Protein AF-A0AAW0A2Z5-F1 (afdb_monomer)

Nearest PDB structures (foldseek):
  7uw5-assembly1_A  TM=2.927E-01  e=6.463E+00  Escherichia coli K-12

Solvent-accessible surface area (backbone atoms only — not comparable to full-atom values): 11430 Å² total; per-residue (Å²): 137,84,83,76,81,80,76,75,48,73,65,56,51,52,51,52,47,51,52,50,50,51,51,42,55,71,31,75,66,37,46,54,55,50,50,55,50,51,51,51,51,47,51,53,51,54,54,48,56,67,54,70,70,49,65,77,70,69,72,75,74,83,51,69,69,38,56,55,41,44,69,49,77,78,62,79,8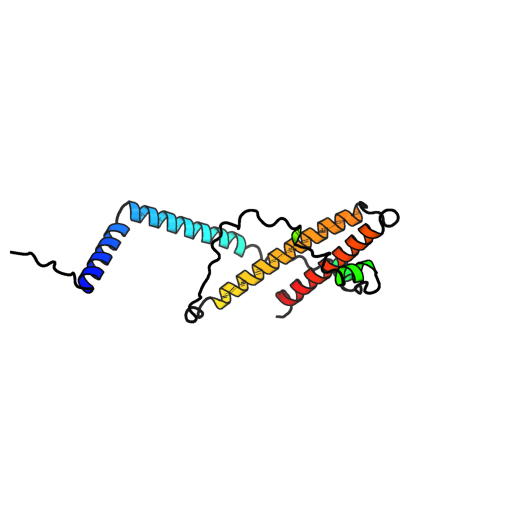1,38,65,68,50,49,47,59,75,68,34,72,70,81,64,51,61,82,77,51,82,70,66,95,57,79,73,94,63,78,78,79,81,71,80,70,62,87,83,72,66,87,81,48,71,72,61,54,51,56,54,50,54,48,53,52,50,52,50,48,50,54,50,49,54,50,47,54,54,52,51,47,47,57,72,73,46,78,46,40,66,89,82,32,47,65,64,32,51,50,52,53,50,48,51,33,51,50,28,38,50,46,50,51,54,47,44,69,72,75,63,78,122

Secondary structure (DSSP, 8-state):
------PPPHHHHHHHHHHHHHHHHHSHHHHHHHHHHHHHHHHHHHHHHHHHTSGGG-PPPPPHHHHHHHHSPP-TT-HHHHHHHH-TTTT-GGGS---SS--S---------TTSTTS-HHHHHHHHHHHHHHHHHHHHHHHHHHHHHHHTTSS-TTT-HHHHHHHHHHHHHHHHHHHHHHHHHHT--

Mean predicted aligned error: 16.04 Å

Sequence (189 aa):
MGRRAKYLSLDEKSSAKRESDLKYINSPHGKTVRTTYRESSQRRKQSRSKYENKTLLQLPPPIKTMLELYAKPLPTGSHLYKEALGSAVALDESDLARWKREPPFEQDDDRMDPHSLGHSLTRGRDDVLLLLREEVWEMLKSWERVQKILHEGFYHPNHQPREYSMLEHYLQWLARTICHLYYHSFLDE

Radius of gyration: 28.96 Å; Cα contacts (8 Å, |Δi|>4): 60; chains: 1; bounding box: 60×70×80 Å

Structure (mmCIF, N/CA/C/O backbone):
data_AF-A0AAW0A2Z5-F1
#
_entry.id   AF-A0AAW0A2Z5-F1
#
loop_
_atom_site.group_PDB
_atom_site.id
_atom_site.type_symbol
_atom_site.label_atom_id
_atom_site.label_alt_id
_atom_site.label_comp_id
_atom_site.label_asym_id
_atom_site.label_entity_id
_atom_site.label_seq_id
_atom_site.pdbx_PDB_ins_code
_atom_site.Cartn_x
_atom_site.Cartn_y
_atom_site.Cartn_z
_atom_site.occupancy
_atom_site.B_iso_or_equiv
_atom_site.auth_seq_id
_atom_site.auth_comp_id
_atom_site.auth_asym_id
_atom_site.auth_atom_id
_atom_site.pdbx_PDB_model_num
ATOM 1 N N . MET A 1 1 ? 20.486 -45.028 -59.253 1.00 41.28 1 MET A N 1
ATOM 2 C CA . MET A 1 1 ? 20.750 -45.630 -57.927 1.00 41.28 1 MET A CA 1
ATOM 3 C C . MET A 1 1 ? 20.442 -44.601 -56.845 1.00 41.28 1 MET A C 1
ATOM 5 O O . MET A 1 1 ? 21.215 -43.668 -56.670 1.00 41.28 1 MET A O 1
ATOM 9 N N . GLY A 1 2 ? 19.285 -44.698 -56.186 1.00 56.72 2 GLY A N 1
ATOM 10 C CA . GLY A 1 2 ? 18.897 -43.756 -55.130 1.00 56.72 2 GLY A CA 1
ATOM 11 C C . GLY A 1 2 ? 19.531 -44.135 -53.791 1.00 56.72 2 GLY A C 1
ATOM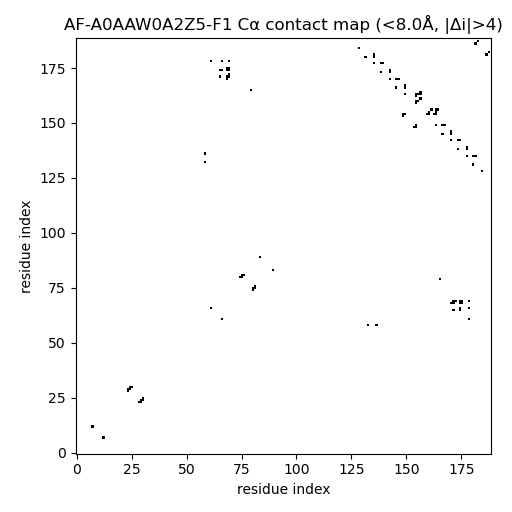 12 O O . GLY A 1 2 ? 19.343 -45.256 -53.321 1.00 56.72 2 GLY A O 1
ATOM 13 N N . ARG A 1 3 ? 20.282 -43.218 -53.172 1.00 59.25 3 ARG A N 1
ATOM 14 C CA . ARG A 1 3 ? 20.773 -43.383 -51.796 1.00 59.25 3 ARG A CA 1
ATOM 15 C C . ARG A 1 3 ? 19.578 -43.258 -50.845 1.00 59.25 3 AR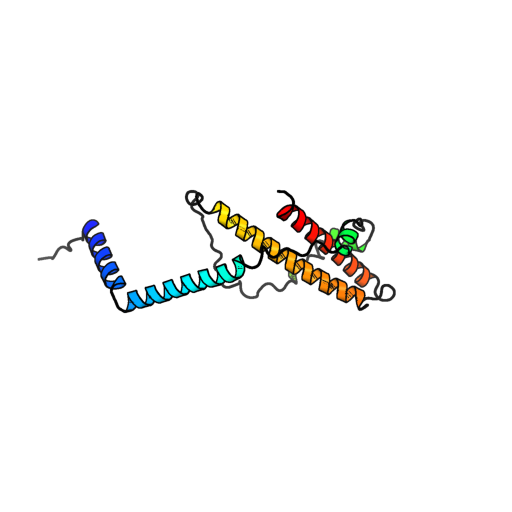G A C 1
ATOM 17 O O . ARG A 1 3 ? 18.995 -42.185 -50.741 1.00 59.25 3 ARG A O 1
ATOM 24 N N . ARG A 1 4 ? 19.195 -44.345 -50.167 1.00 56.34 4 ARG A N 1
ATOM 25 C CA . ARG A 1 4 ? 18.206 -44.294 -49.077 1.00 56.34 4 ARG A CA 1
ATOM 26 C C . ARG A 1 4 ? 18.841 -43.594 -47.874 1.00 56.34 4 ARG A C 1
ATOM 28 O O . ARG A 1 4 ? 19.936 -43.974 -47.460 1.00 56.34 4 ARG A O 1
ATOM 35 N N . ALA A 1 5 ? 18.175 -42.577 -47.332 1.00 62.47 5 ALA A N 1
ATOM 36 C CA . ALA A 1 5 ? 18.603 -41.929 -46.099 1.00 62.47 5 ALA A CA 1
ATOM 37 C C . ALA A 1 5 ? 18.566 -42.961 -44.960 1.00 62.47 5 ALA A C 1
ATOM 39 O O . ALA A 1 5 ? 17.516 -43.539 -44.679 1.00 62.47 5 ALA A O 1
ATOM 40 N N . LYS A 1 6 ? 19.715 -43.232 -44.329 1.00 72.12 6 LYS A N 1
ATOM 41 C CA . LYS A 1 6 ? 19.751 -44.006 -43.085 1.00 72.12 6 LYS A CA 1
ATOM 42 C C . LYS A 1 6 ? 19.125 -43.139 -41.996 1.00 72.12 6 LYS A C 1
ATOM 44 O O . LYS A 1 6 ? 19.702 -42.125 -41.612 1.00 72.12 6 LYS A O 1
ATOM 49 N N . TYR A 1 7 ? 17.934 -43.509 -41.538 1.00 78.19 7 TYR A N 1
ATOM 50 C CA . TYR A 1 7 ? 17.352 -42.919 -40.340 1.00 78.19 7 TYR A CA 1
ATOM 51 C C . TYR A 1 7 ? 18.218 -43.334 -39.148 1.00 78.19 7 TYR A C 1
ATOM 53 O O . TYR A 1 7 ? 18.372 -44.527 -38.902 1.00 78.19 7 TYR A O 1
ATOM 61 N N . LEU A 1 8 ? 18.799 -42.353 -38.450 1.00 80.44 8 LEU A N 1
ATOM 62 C CA . LEU A 1 8 ? 19.504 -42.598 -37.191 1.00 80.44 8 LEU A CA 1
ATOM 63 C C . LEU A 1 8 ? 18.531 -43.235 -36.194 1.00 80.44 8 LEU A C 1
ATOM 65 O O . LEU A 1 8 ? 17.403 -42.742 -36.035 1.00 80.44 8 LEU A O 1
ATOM 69 N N . SER A 1 9 ? 18.967 -44.302 -35.529 1.00 86.56 9 SER A N 1
ATOM 70 C CA . SER A 1 9 ? 18.198 -44.924 -34.450 1.00 86.56 9 SER A CA 1
ATOM 71 C C . SER A 1 9 ? 18.014 -43.937 -33.288 1.00 86.56 9 SER A C 1
ATOM 73 O O . SER A 1 9 ? 18.728 -42.936 -33.172 1.00 86.56 9 SER A O 1
ATOM 75 N N . LEU A 1 10 ? 17.023 -44.173 -32.423 1.00 87.06 10 LEU A N 1
ATOM 76 C CA . LEU A 1 10 ? 16.818 -43.327 -31.239 1.00 87.06 10 LEU A CA 1
ATOM 77 C C . LEU A 1 10 ? 18.067 -43.298 -30.346 1.00 87.06 10 LEU A C 1
ATOM 79 O O . LEU A 1 10 ? 18.430 -42.236 -29.837 1.00 87.06 10 LEU A O 1
ATOM 83 N N . ASP A 1 11 ? 18.764 -44.429 -30.245 1.00 89.94 11 ASP A N 1
ATOM 84 C CA . ASP A 1 11 ? 19.998 -44.549 -29.474 1.00 89.94 11 ASP A CA 1
ATOM 85 C C . ASP A 1 11 ? 21.113 -43.691 -30.073 1.00 89.94 11 ASP A C 1
ATOM 87 O O . ASP A 1 11 ? 21.742 -42.920 -29.348 1.00 89.94 11 ASP A O 1
ATOM 91 N N . GLU A 1 12 ? 21.288 -43.729 -31.396 1.00 89.50 12 GLU A N 1
ATOM 92 C CA . GLU A 1 12 ? 22.265 -42.903 -32.115 1.00 89.50 12 GLU A CA 1
ATOM 93 C C . GLU A 1 12 ? 21.964 -41.403 -31.993 1.00 89.50 12 GLU A C 1
ATOM 95 O O . GLU A 1 12 ? 22.874 -40.586 -31.858 1.00 89.50 12 GLU A O 1
ATOM 100 N N . LYS A 1 13 ? 20.684 -41.008 -31.988 1.00 92.06 13 LYS A N 1
ATOM 101 C CA . LYS A 1 13 ? 20.298 -39.609 -31.734 1.00 92.06 13 LYS A CA 1
ATOM 102 C C . LYS A 1 13 ? 20.634 -39.191 -30.305 1.00 92.06 13 LYS A C 1
ATOM 104 O O . LYS A 1 13 ? 21.093 -38.070 -30.083 1.00 92.06 13 LYS A O 1
ATOM 109 N N . SER A 1 14 ? 20.411 -40.078 -29.336 1.00 90.88 14 SER A N 1
ATOM 110 C CA . SER A 1 14 ? 20.701 -39.810 -27.927 1.00 90.88 14 SER A CA 1
ATOM 111 C C . SER A 1 14 ? 22.207 -39.705 -27.655 1.00 90.88 14 SER A C 1
ATOM 113 O O . SER A 1 14 ? 22.629 -38.802 -26.929 1.00 90.88 14 SER A O 1
ATOM 115 N N . SER A 1 15 ? 23.028 -40.563 -28.271 1.00 92.38 15 SER A N 1
ATOM 116 C CA . SER A 1 15 ? 24.486 -40.526 -28.138 1.00 92.38 15 SER A CA 1
ATOM 117 C C . SER A 1 15 ? 25.068 -39.290 -28.817 1.00 92.38 15 SER A C 1
ATOM 119 O O . SER A 1 15 ? 25.841 -38.570 -28.187 1.00 92.38 15 SER A O 1
ATOM 121 N N . ALA A 1 16 ? 24.609 -38.958 -30.028 1.00 90.88 16 ALA A N 1
ATOM 122 C CA . ALA A 1 16 ? 25.022 -37.749 -30.735 1.00 90.88 16 ALA A CA 1
ATOM 123 C C . ALA A 1 16 ? 24.695 -36.476 -29.938 1.00 90.88 16 ALA A C 1
ATOM 125 O O . ALA A 1 16 ? 25.528 -35.573 -29.851 1.00 90.88 16 ALA A O 1
ATOM 126 N N . LYS A 1 17 ? 23.518 -36.423 -29.298 1.00 94.44 17 LYS A N 1
ATOM 127 C CA . LYS A 1 17 ? 23.139 -35.309 -28.419 1.00 94.44 17 LYS A CA 1
ATOM 128 C C . LYS A 1 17 ? 24.047 -35.211 -27.190 1.00 94.44 17 LYS A C 1
ATOM 130 O O . LYS A 1 17 ? 24.526 -34.130 -26.864 1.00 94.44 17 LYS A O 1
ATOM 135 N N . ARG A 1 18 ? 24.344 -36.333 -26.525 1.00 94.88 18 ARG A N 1
ATOM 136 C CA . ARG A 1 18 ? 25.281 -36.344 -25.385 1.00 94.88 18 ARG A CA 1
ATOM 137 C C . ARG A 1 18 ? 26.670 -35.866 -25.798 1.00 94.88 18 ARG A C 1
ATOM 139 O O . ARG A 1 18 ? 27.279 -35.078 -25.083 1.00 94.88 18 ARG A O 1
ATOM 146 N N . GLU A 1 19 ? 27.164 -36.301 -26.952 1.00 96.06 19 GLU A N 1
ATOM 147 C CA . GLU A 1 19 ? 28.451 -35.846 -27.477 1.00 96.06 19 GLU A CA 1
ATOM 148 C C . GLU A 1 19 ? 28.451 -34.350 -27.804 1.00 96.06 19 GLU A C 1
ATOM 150 O O . GLU A 1 19 ? 29.427 -33.664 -27.492 1.00 96.06 19 GLU A O 1
ATOM 155 N N . SER A 1 20 ? 27.377 -33.819 -28.400 1.00 93.69 20 SER A N 1
ATOM 156 C CA . SER A 1 20 ? 27.260 -32.380 -28.652 1.00 93.69 20 SER A CA 1
ATOM 157 C C . SER A 1 20 ? 27.201 -31.578 -27.356 1.00 93.69 20 SER A C 1
ATOM 159 O O . SER A 1 20 ? 27.883 -30.560 -27.248 1.00 93.69 20 SER A O 1
ATOM 161 N N . ASP A 1 21 ? 26.467 -32.063 -26.353 1.00 94.06 21 ASP A N 1
ATOM 162 C CA . ASP A 1 21 ? 26.359 -31.414 -25.046 1.00 94.06 21 ASP A CA 1
ATOM 163 C C . ASP A 1 21 ? 27.717 -31.403 -24.333 1.00 94.06 21 ASP A C 1
ATOM 165 O O . ASP A 1 21 ? 28.149 -30.368 -23.828 1.00 94.06 21 ASP A O 1
ATOM 169 N N . LEU A 1 22 ? 28.456 -32.518 -24.361 1.00 95.69 22 LEU A N 1
ATOM 170 C CA . LEU A 1 22 ? 29.812 -32.596 -23.809 1.00 95.69 22 LEU A CA 1
ATOM 171 C C . LEU A 1 22 ? 30.781 -31.657 -24.539 1.00 95.69 22 LEU A C 1
ATOM 173 O O . LEU A 1 22 ? 31.575 -30.971 -23.889 1.00 95.69 22 LEU A O 1
ATOM 177 N N . LYS A 1 23 ? 30.708 -31.579 -25.874 1.00 95.88 23 LYS A N 1
ATOM 178 C CA . LYS A 1 23 ? 31.501 -30.624 -26.667 1.00 95.88 23 LYS A CA 1
ATOM 179 C C . LYS A 1 23 ? 31.171 -29.184 -26.285 1.00 95.88 23 LYS A C 1
ATOM 181 O O . LYS A 1 23 ? 32.089 -28.392 -26.075 1.00 95.88 23 LYS A O 1
ATOM 186 N N . TYR A 1 24 ? 29.891 -28.854 -26.133 1.00 94.62 24 TYR A N 1
ATOM 187 C CA . TYR A 1 24 ? 29.449 -27.529 -25.712 1.00 94.62 24 TYR A CA 1
ATOM 188 C C . TYR A 1 24 ? 29.937 -27.187 -24.300 1.00 94.62 24 TYR A C 1
ATOM 190 O O . TYR A 1 24 ? 30.562 -26.144 -24.115 1.00 94.62 24 TYR A O 1
ATOM 198 N N . ILE A 1 25 ? 29.750 -28.079 -23.323 1.00 93.50 25 ILE A N 1
ATOM 199 C CA . ILE A 1 25 ? 30.191 -27.895 -21.928 1.00 93.50 25 ILE A CA 1
ATOM 200 C C . ILE A 1 25 ? 31.704 -27.652 -21.846 1.00 93.50 25 ILE A C 1
ATOM 202 O O . ILE A 1 25 ? 32.159 -26.830 -21.047 1.00 93.50 25 ILE A O 1
ATOM 206 N N . ASN A 1 26 ? 32.483 -28.347 -22.677 1.00 94.56 26 ASN A N 1
ATOM 207 C CA . ASN A 1 26 ? 33.938 -28.220 -22.704 1.00 94.56 26 ASN A CA 1
ATOM 208 C C . ASN A 1 26 ? 34.439 -27.030 -23.536 1.00 94.56 26 ASN A C 1
ATOM 210 O O . ASN A 1 26 ? 35.598 -26.629 -23.378 1.00 94.56 26 ASN A O 1
ATOM 214 N N . SER A 1 27 ? 33.589 -26.448 -24.386 1.00 96.31 27 SER A N 1
ATOM 215 C CA . SER A 1 27 ? 33.931 -25.282 -25.198 1.00 96.31 27 SER A CA 1
ATOM 216 C C . SER A 1 27 ? 34.221 -24.044 -24.330 1.00 96.31 27 SER A C 1
ATOM 218 O O . SER A 1 27 ? 33.694 -23.923 -23.218 1.00 96.31 27 SER A O 1
ATOM 220 N N . PRO A 1 28 ? 35.025 -23.080 -24.820 1.00 97.19 28 PRO A N 1
ATOM 221 C CA . PRO A 1 28 ? 35.258 -21.819 -24.115 1.00 97.19 28 PRO A CA 1
ATOM 222 C C . PRO A 1 28 ? 33.956 -21.082 -23.772 1.00 97.19 28 PRO A C 1
ATOM 224 O O . PRO A 1 28 ? 33.816 -20.574 -22.664 1.00 97.19 28 PRO A O 1
ATOM 227 N N . HIS A 1 29 ? 32.979 -21.098 -24.685 1.00 94.00 29 HIS A N 1
ATOM 228 C CA . HIS A 1 29 ? 31.677 -20.463 -24.484 1.00 94.00 29 HIS A CA 1
ATOM 229 C C . HIS A 1 29 ? 30.827 -21.179 -23.420 1.00 94.00 29 HIS A C 1
ATOM 231 O O . HIS A 1 29 ? 30.258 -20.543 -22.538 1.00 94.00 29 HIS A O 1
ATOM 237 N N . GLY A 1 30 ? 30.788 -22.514 -23.421 1.00 93.38 30 GLY A N 1
ATOM 238 C CA . GLY A 1 30 ? 30.081 -23.266 -22.377 1.00 93.38 30 GLY A CA 1
ATOM 239 C C . GLY A 1 30 ? 30.666 -23.023 -20.982 1.00 93.38 30 GLY A C 1
ATOM 240 O O . GLY A 1 30 ? 29.928 -22.919 -19.998 1.00 93.38 30 GLY A O 1
ATOM 241 N N . LYS A 1 31 ? 31.991 -22.847 -20.891 1.00 94.81 31 LYS A N 1
ATOM 242 C CA . LYS A 1 31 ? 32.668 -22.479 -19.641 1.00 94.81 31 LYS A CA 1
ATOM 243 C C . LYS A 1 31 ? 32.253 -21.089 -19.149 1.00 94.81 31 LYS A C 1
ATOM 245 O O . LYS A 1 31 ? 31.936 -20.975 -17.967 1.00 94.81 31 LYS A O 1
ATOM 250 N N . THR A 1 32 ? 32.191 -20.073 -20.016 1.00 94.75 32 THR A N 1
ATOM 251 C CA . THR A 1 32 ? 31.770 -18.711 -19.623 1.00 94.75 32 THR A CA 1
ATOM 252 C C . THR A 1 32 ? 30.299 -18.648 -19.203 1.00 94.75 32 THR A C 1
ATOM 254 O O . THR A 1 32 ? 29.953 -17.995 -18.218 1.00 94.75 32 THR A O 1
ATOM 257 N N . VAL A 1 33 ? 29.410 -19.383 -19.873 1.00 92.56 33 VAL A N 1
ATOM 258 C CA . VAL A 1 33 ? 28.000 -19.493 -19.453 1.00 92.56 33 VAL A CA 1
ATOM 259 C C . VAL A 1 33 ? 27.891 -20.165 -18.077 1.00 92.56 33 VAL A C 1
ATOM 261 O O . VAL A 1 33 ? 27.124 -19.742 -17.214 1.00 92.56 33 VAL A O 1
ATOM 264 N N . ARG A 1 34 ? 28.711 -21.187 -17.806 1.00 91.75 34 ARG A N 1
ATOM 265 C CA . ARG A 1 34 ? 28.712 -21.861 -16.501 1.00 91.75 34 ARG A CA 1
ATOM 266 C C . ARG A 1 34 ? 29.241 -20.970 -15.377 1.00 91.75 34 ARG A C 1
ATOM 268 O O . ARG A 1 34 ? 28.708 -21.033 -14.268 1.00 91.75 34 ARG A O 1
ATOM 275 N N . THR A 1 35 ? 30.281 -20.175 -15.629 1.00 93.69 35 THR A N 1
ATOM 276 C CA . THR A 1 35 ? 30.815 -19.232 -14.633 1.00 93.69 35 THR A CA 1
ATOM 277 C C . THR A 1 35 ? 29.809 -18.131 -14.335 1.00 93.69 35 THR A C 1
ATOM 279 O O . THR A 1 35 ? 29.487 -17.933 -13.170 1.00 93.69 35 THR A O 1
ATOM 282 N N . THR A 1 36 ? 29.211 -17.515 -15.356 1.00 91.12 36 THR A N 1
ATOM 283 C CA . THR A 1 36 ? 28.179 -16.476 -15.176 1.00 91.12 36 THR A CA 1
ATOM 284 C C . THR A 1 36 ? 26.950 -16.994 -14.425 1.00 91.12 36 THR A C 1
ATOM 286 O O . THR A 1 36 ? 26.433 -16.310 -13.538 1.00 91.12 36 THR A O 1
ATOM 289 N N . TYR A 1 37 ? 26.512 -18.231 -14.689 1.00 91.00 37 TYR A N 1
ATOM 290 C CA . TYR A 1 37 ? 25.424 -18.858 -13.932 1.00 91.00 37 TYR A CA 1
ATOM 291 C C . TYR A 1 37 ? 25.809 -19.116 -12.468 1.00 91.00 37 TYR A C 1
ATOM 293 O O . TYR A 1 37 ? 25.025 -18.839 -11.557 1.00 91.00 37 TYR A O 1
ATOM 301 N N . ARG A 1 38 ? 27.028 -19.613 -12.213 1.00 91.69 38 ARG A N 1
ATOM 302 C CA . ARG A 1 38 ? 27.551 -19.807 -10.849 1.00 91.69 38 ARG A CA 1
ATOM 303 C C . ARG A 1 38 ? 27.665 -18.489 -10.093 1.00 91.69 38 ARG A C 1
ATOM 305 O O . ARG A 1 38 ? 27.226 -18.432 -8.950 1.00 91.69 38 ARG A O 1
ATOM 312 N N . GLU A 1 39 ? 28.190 -17.445 -10.723 1.00 91.25 39 GLU A N 1
ATOM 313 C CA . GLU A 1 39 ? 28.273 -16.097 -10.155 1.00 91.25 39 GLU A CA 1
ATOM 314 C C . GLU A 1 39 ? 26.883 -15.546 -9.840 1.00 91.25 39 GLU A C 1
ATOM 316 O O . GLU A 1 39 ? 26.644 -15.068 -8.735 1.00 91.25 39 GLU A O 1
ATOM 321 N N . SER A 1 40 ? 25.930 -15.683 -10.764 1.00 86.06 40 SER A N 1
ATOM 322 C CA . SER A 1 40 ? 24.536 -15.277 -10.547 1.00 86.06 40 SER A CA 1
ATOM 323 C C . SER A 1 40 ? 23.896 -16.043 -9.385 1.00 86.06 40 SER A C 1
ATOM 325 O O . SER A 1 40 ? 23.249 -15.446 -8.525 1.00 86.06 40 SER A O 1
ATOM 327 N N . SER A 1 41 ? 24.115 -17.359 -9.299 1.00 88.31 41 SER A N 1
ATOM 328 C CA . SER A 1 41 ? 23.636 -18.182 -8.184 1.00 88.31 41 SER A CA 1
ATOM 329 C C . SER A 1 41 ? 24.290 -17.785 -6.857 1.00 88.31 41 SER A C 1
ATOM 331 O O . SER A 1 41 ? 23.597 -17.660 -5.848 1.00 88.31 41 SER A O 1
ATOM 333 N N . GLN A 1 42 ? 25.598 -17.516 -6.842 1.00 88.06 42 GLN A N 1
ATOM 334 C CA . GLN A 1 42 ? 26.303 -17.034 -5.653 1.00 88.06 42 GLN A CA 1
ATOM 335 C C . GLN A 1 42 ? 25.804 -15.654 -5.218 1.00 88.06 42 GLN A C 1
ATOM 337 O O . GLN A 1 42 ? 25.536 -15.471 -4.035 1.00 88.06 42 GLN A O 1
ATOM 342 N N . ARG A 1 43 ? 25.577 -14.718 -6.148 1.00 82.69 43 ARG A N 1
ATOM 343 C CA . ARG A 1 43 ? 24.963 -13.411 -5.856 1.00 82.69 43 ARG A CA 1
ATOM 344 C C . ARG A 1 43 ? 23.564 -13.562 -5.256 1.00 82.69 43 ARG A C 1
ATOM 346 O O . ARG A 1 43 ? 23.245 -12.881 -4.283 1.00 82.69 43 ARG A O 1
ATOM 353 N N . ARG A 1 44 ? 22.742 -14.490 -5.764 1.00 75.31 44 ARG A N 1
ATOM 354 C CA . ARG A 1 44 ? 21.426 -14.825 -5.177 1.00 75.31 44 ARG A CA 1
ATOM 355 C C . ARG A 1 44 ? 21.547 -15.405 -3.762 1.00 75.31 44 ARG A C 1
ATOM 357 O O . ARG A 1 44 ? 20.772 -15.045 -2.885 1.00 75.31 44 ARG A O 1
ATOM 364 N N . LYS A 1 45 ? 22.536 -16.266 -3.504 1.00 75.25 45 LYS A N 1
ATOM 365 C CA . LYS A 1 45 ? 22.788 -16.809 -2.155 1.00 75.25 45 LYS A CA 1
ATOM 366 C C . LYS A 1 45 ? 23.289 -15.739 -1.181 1.00 75.25 45 LYS A C 1
ATOM 368 O O . LYS A 1 45 ? 22.812 -15.671 -0.057 1.00 75.25 45 LYS A O 1
ATOM 373 N N . GLN A 1 46 ? 24.211 -14.881 -1.614 1.00 78.12 46 GLN A N 1
ATOM 374 C CA . GLN A 1 46 ? 24.748 -13.790 -0.795 1.00 78.12 46 GLN A CA 1
ATOM 375 C C . GLN A 1 46 ? 23.703 -12.712 -0.500 1.00 78.12 46 GLN A C 1
ATOM 377 O O . GLN A 1 46 ? 23.688 -12.170 0.601 1.00 78.12 46 GLN A O 1
ATOM 382 N N . SER A 1 47 ? 22.823 -12.406 -1.458 1.00 69.31 47 SER A N 1
ATOM 383 C CA . SER A 1 47 ? 21.688 -11.515 -1.202 1.00 69.31 47 SER A CA 1
ATOM 384 C C . SER A 1 47 ? 20.751 -12.129 -0.168 1.00 69.31 47 SER A C 1
ATOM 386 O O . SER A 1 47 ? 20.511 -11.476 0.835 1.00 69.31 47 SER A O 1
ATOM 388 N N . ARG A 1 48 ? 20.333 -13.394 -0.309 1.00 61.62 48 ARG A N 1
ATOM 389 C CA . ARG A 1 48 ? 19.498 -14.080 0.702 1.00 61.62 48 ARG A CA 1
ATOM 390 C C . ARG A 1 48 ? 20.128 -14.105 2.097 1.00 61.62 48 ARG A C 1
ATOM 392 O O . ARG A 1 48 ? 19.491 -13.686 3.056 1.00 61.62 48 ARG A O 1
ATOM 399 N N . SER A 1 49 ? 21.408 -14.458 2.196 1.00 58.09 49 SER A N 1
ATOM 400 C CA . SER A 1 49 ? 22.132 -14.491 3.475 1.00 58.09 49 SER A CA 1
ATOM 401 C C . SER A 1 49 ? 22.240 -13.113 4.154 1.00 58.09 49 SER A C 1
ATOM 403 O O . SER A 1 49 ? 22.212 -13.028 5.381 1.00 58.09 49 SER A O 1
ATOM 405 N N . LYS A 1 50 ? 22.285 -12.009 3.387 1.00 58.75 50 LYS A N 1
ATOM 406 C CA . LYS A 1 50 ? 22.218 -10.644 3.948 1.00 58.75 50 LYS A CA 1
ATOM 407 C C . LYS A 1 50 ? 20.868 -10.318 4.601 1.00 58.75 50 LYS A C 1
ATOM 409 O O . LYS A 1 50 ? 20.820 -9.396 5.415 1.00 58.75 50 LYS A O 1
ATOM 414 N N . TYR A 1 51 ? 19.797 -11.032 4.254 1.00 50.91 51 TYR A N 1
ATOM 415 C CA . TYR A 1 51 ? 18.463 -10.834 4.829 1.00 50.91 51 TYR A CA 1
ATOM 416 C C . TYR A 1 51 ? 18.113 -11.878 5.897 1.00 50.91 51 TYR A C 1
ATOM 418 O O . TYR A 1 51 ? 17.404 -11.535 6.836 1.00 50.91 51 TYR A O 1
ATOM 426 N N . GLU A 1 52 ? 18.665 -13.094 5.829 1.00 52.16 52 GLU A N 1
ATOM 427 C CA . GLU A 1 52 ? 18.421 -14.158 6.823 1.00 52.16 52 GLU A CA 1
ATOM 428 C C . GLU A 1 52 ? 18.957 -13.810 8.225 1.00 52.16 52 GLU A C 1
ATOM 430 O O . GLU A 1 52 ? 18.359 -14.198 9.223 1.00 52.16 52 GLU A O 1
ATOM 435 N N . ASN A 1 53 ? 20.017 -12.996 8.327 1.00 48.31 53 ASN A N 1
ATOM 436 C CA . ASN A 1 53 ? 20.581 -12.572 9.619 1.00 48.31 53 ASN A CA 1
ATOM 437 C C . ASN A 1 53 ? 20.047 -11.228 10.144 1.00 48.31 53 ASN A C 1
ATOM 439 O O . ASN A 1 53 ? 20.478 -10.776 11.206 1.00 48.31 53 ASN A O 1
ATOM 443 N N . LYS A 1 54 ? 19.087 -10.587 9.462 1.00 51.56 54 LYS A N 1
ATOM 444 C CA . LYS A 1 54 ? 18.307 -9.489 10.058 1.00 51.56 54 LYS A CA 1
ATOM 445 C C . LYS A 1 54 ? 17.210 -10.079 10.943 1.00 51.56 54 LYS A C 1
ATOM 447 O O . LYS A 1 54 ? 16.032 -9.960 10.621 1.00 51.56 54 LYS A O 1
ATOM 452 N N . THR A 1 55 ? 17.630 -10.764 12.009 1.00 48.62 55 THR A N 1
ATOM 453 C CA . THR A 1 55 ? 16.891 -10.907 13.274 1.00 48.62 55 THR A CA 1
ATOM 454 C C . THR A 1 55 ? 15.374 -10.957 13.132 1.00 48.62 55 THR A C 1
ATOM 456 O O . THR A 1 55 ? 14.729 -10.111 13.726 1.00 48.62 55 THR A O 1
ATOM 459 N N . LEU A 1 56 ? 14.795 -11.876 12.340 1.00 49.59 56 LEU A N 1
ATOM 460 C CA . LEU A 1 56 ? 13.334 -12.030 12.232 1.00 49.59 56 LEU A CA 1
ATOM 461 C C . LEU A 1 56 ? 12.607 -10.674 12.277 1.00 49.59 56 LEU A C 1
ATOM 463 O O . LEU A 1 56 ? 11.774 -10.512 13.155 1.00 49.59 56 LEU A O 1
ATOM 467 N N . LEU A 1 57 ? 13.032 -9.662 11.485 1.00 49.97 57 LEU A N 1
ATOM 468 C CA . LEU A 1 57 ? 12.900 -8.278 11.967 1.00 49.97 57 LEU A CA 1
ATOM 469 C C . LEU A 1 57 ? 11.533 -7.948 12.579 1.00 49.97 57 LEU A C 1
ATOM 471 O O . LEU A 1 57 ? 10.497 -8.014 11.911 1.00 49.97 57 LEU A O 1
ATOM 475 N N . GLN A 1 58 ? 11.589 -7.855 13.918 1.00 56.06 58 GLN A N 1
ATOM 476 C CA . GLN A 1 58 ? 10.444 -7.925 14.803 1.00 56.06 58 GLN A CA 1
ATOM 477 C C . GLN A 1 58 ? 9.603 -6.731 14.419 1.00 56.06 58 GLN A C 1
ATOM 479 O O . GLN A 1 58 ? 10.070 -5.592 14.511 1.00 56.06 58 GLN A O 1
ATOM 484 N N . LEU A 1 59 ? 8.410 -7.002 13.893 1.00 55.78 59 LEU A N 1
ATOM 485 C CA . LEU A 1 59 ? 7.436 -5.950 13.679 1.00 55.78 59 LEU A CA 1
ATOM 486 C C . LEU A 1 59 ? 7.321 -5.198 15.010 1.00 55.78 59 LEU A C 1
ATOM 488 O O . LEU A 1 59 ? 7.211 -5.847 16.057 1.00 55.78 59 LEU A O 1
ATOM 492 N N . PRO A 1 60 ? 7.441 -3.859 15.005 1.00 63.53 60 PRO A N 1
ATOM 493 C CA . PRO A 1 60 ? 7.273 -3.108 16.230 1.00 63.53 60 PRO A CA 1
ATOM 494 C C . PRO A 1 60 ? 5.906 -3.482 16.812 1.00 63.53 60 PRO A C 1
ATOM 496 O O . PRO A 1 60 ? 4.938 -3.597 16.051 1.00 63.53 60 PRO A O 1
ATOM 499 N N . PRO A 1 61 ? 5.819 -3.728 18.129 1.00 65.19 61 PRO A N 1
ATOM 500 C CA . PRO A 1 61 ? 4.550 -4.069 18.741 1.00 65.19 61 PRO A CA 1
ATOM 501 C C . PRO A 1 61 ? 3.519 -2.986 18.400 1.00 65.19 61 PRO A C 1
ATOM 503 O O . PRO A 1 61 ? 3.886 -1.807 18.300 1.00 65.19 61 PRO A O 1
ATOM 506 N N . PRO A 1 62 ? 2.244 -3.367 18.212 1.00 65.56 62 PRO A N 1
ATOM 507 C CA . PRO A 1 62 ? 1.189 -2.426 17.869 1.00 65.56 62 PRO A CA 1
ATOM 508 C C . PRO A 1 62 ? 1.208 -1.245 18.846 1.00 65.56 62 PRO A C 1
ATOM 510 O O . PRO A 1 62 ? 1.163 -1.424 20.065 1.00 65.56 62 PRO A O 1
ATOM 513 N N . ILE A 1 63 ? 1.325 -0.028 18.307 1.00 76.75 63 ILE A N 1
ATOM 514 C CA . ILE A 1 63 ? 1.454 1.191 19.111 1.00 76.75 63 ILE A CA 1
ATOM 515 C C . ILE A 1 63 ? 0.197 1.335 19.978 1.00 76.75 63 ILE A C 1
ATOM 517 O O . ILE A 1 63 ? -0.915 1.079 19.520 1.00 76.75 63 ILE A O 1
ATOM 521 N N . LYS A 1 64 ? 0.350 1.761 21.238 1.00 80.00 64 LYS A N 1
ATOM 522 C CA . LYS A 1 64 ? -0.761 1.863 22.202 1.00 80.00 64 LYS A CA 1
ATOM 523 C C . LYS A 1 64 ? -1.966 2.643 21.654 1.00 80.00 64 LYS A C 1
ATOM 525 O O . LYS A 1 64 ? -3.101 2.215 21.830 1.00 80.00 64 LYS A O 1
ATOM 530 N N . THR A 1 65 ? -1.721 3.733 20.927 1.00 77.69 65 THR A N 1
ATOM 531 C CA . THR A 1 65 ? -2.766 4.533 20.267 1.00 77.69 65 THR A CA 1
ATOM 532 C C . THR A 1 65 ? -3.540 3.737 19.215 1.00 77.69 65 THR A C 1
ATOM 534 O O . THR A 1 65 ? -4.748 3.906 19.078 1.00 77.69 65 THR A O 1
ATOM 537 N N . MET A 1 66 ? -2.877 2.831 18.497 1.00 77.00 66 MET A N 1
ATOM 538 C CA . MET A 1 66 ? -3.507 1.935 17.531 1.00 77.00 66 MET A CA 1
ATOM 539 C C . MET A 1 66 ? -4.426 0.926 18.229 1.00 77.00 66 MET A C 1
ATOM 541 O O . MET A 1 66 ? -5.550 0.724 17.779 1.00 77.00 66 MET A O 1
ATOM 545 N N . LEU A 1 67 ? -3.999 0.357 19.362 1.00 82.38 67 LEU A N 1
ATOM 546 C CA . LEU A 1 67 ? -4.838 -0.530 20.181 1.00 82.38 67 LEU A CA 1
ATOM 547 C C . LEU A 1 67 ? -6.051 0.206 20.774 1.00 82.38 67 LEU A C 1
ATOM 549 O O . LEU A 1 67 ? -7.154 -0.336 20.812 1.00 82.38 67 LEU A O 1
ATOM 553 N N . GLU A 1 68 ? -5.879 1.459 21.192 1.00 85.31 68 GLU A N 1
ATOM 554 C CA . GLU A 1 68 ? -6.984 2.300 21.664 1.00 85.31 68 GLU A CA 1
ATOM 555 C C . GLU A 1 68 ? -7.991 2.599 20.541 1.00 85.31 68 GLU A C 1
ATOM 557 O O . GLU A 1 68 ? -9.199 2.508 20.754 1.00 85.31 68 GLU A O 1
ATOM 562 N N . LEU A 1 69 ? -7.517 2.915 19.330 1.00 80.25 69 LEU A N 1
ATOM 563 C CA . LEU A 1 69 ? -8.375 3.139 18.159 1.00 80.25 69 LEU A CA 1
ATOM 564 C C . LEU A 1 69 ? -9.063 1.857 17.684 1.00 80.25 69 LEU A C 1
ATOM 566 O O . LEU A 1 69 ? -10.215 1.913 17.255 1.00 80.25 69 LEU A O 1
ATOM 570 N N . TYR A 1 70 ? -8.384 0.715 17.793 1.00 78.94 70 TYR A N 1
ATOM 571 C CA . TYR A 1 70 ? -8.941 -0.604 17.515 1.00 78.94 70 TYR A CA 1
ATOM 572 C C . TYR A 1 70 ? -10.163 -0.900 18.393 1.00 78.94 70 TYR A C 1
ATOM 574 O O . TYR A 1 70 ? -11.186 -1.375 17.896 1.00 78.94 70 TYR A O 1
ATOM 582 N N . ALA A 1 71 ? -10.064 -0.577 19.686 1.00 84.25 71 ALA A N 1
ATOM 583 C CA . ALA A 1 71 ? -11.097 -0.856 20.679 1.00 84.25 71 ALA A CA 1
ATOM 584 C C . ALA A 1 71 ? -12.334 0.053 20.569 1.00 84.25 71 ALA A C 1
ATOM 586 O O . ALA A 1 71 ? -13.408 -0.315 21.050 1.00 84.25 71 ALA A O 1
ATOM 587 N N . LYS A 1 72 ? -12.221 1.235 19.950 1.00 82.56 72 LYS A N 1
ATOM 588 C CA . LYS A 1 72 ? -13.380 2.116 19.732 1.00 82.56 72 LYS A CA 1
ATOM 589 C C . LYS A 1 72 ? -14.381 1.424 18.800 1.00 82.56 72 LYS A C 1
ATOM 591 O O . LYS A 1 72 ? -13.946 0.807 17.836 1.00 82.56 72 LYS A O 1
ATOM 596 N N . PRO A 1 73 ? -15.705 1.509 19.014 1.00 82.12 73 PRO A N 1
ATOM 597 C CA . PRO A 1 73 ? -16.671 0.983 18.053 1.00 82.12 73 PRO A CA 1
ATOM 598 C C . PRO A 1 73 ? -16.609 1.771 16.739 1.00 82.12 73 PRO A C 1
ATOM 600 O O . PRO A 1 73 ? -16.359 2.977 16.741 1.00 82.12 73 PRO A O 1
ATOM 603 N N . LEU A 1 74 ? -16.844 1.097 15.606 1.00 75.69 74 LEU A N 1
ATOM 604 C CA . LEU A 1 74 ? -17.056 1.794 14.334 1.00 75.69 74 LEU A CA 1
ATOM 605 C C . LEU A 1 74 ? -18.250 2.745 14.495 1.00 75.69 74 LEU A C 1
ATOM 607 O O . LEU A 1 74 ? -19.260 2.338 15.082 1.00 75.69 74 LEU A O 1
ATOM 611 N N . PRO A 1 75 ? -18.181 3.977 13.966 1.00 75.81 75 PRO A N 1
ATOM 612 C CA . PRO A 1 75 ? -19.265 4.945 14.046 1.00 75.81 75 PRO A CA 1
ATOM 613 C C . PRO A 1 75 ? -20.380 4.570 13.068 1.00 75.81 75 PRO A C 1
ATOM 615 O O . PRO A 1 75 ? -20.659 5.249 12.084 1.00 75.81 75 PRO A O 1
ATOM 618 N N . THR A 1 76 ? -21.067 3.481 13.395 1.00 78.31 76 THR A N 1
ATOM 619 C CA . THR A 1 76 ? -22.216 2.914 12.684 1.00 78.31 76 THR A CA 1
ATOM 620 C C . THR A 1 76 ? -23.382 3.891 12.580 1.00 78.31 76 THR A C 1
ATOM 622 O O . THR A 1 76 ? -24.223 3.741 11.699 1.00 78.31 76 THR A O 1
ATOM 625 N N . GLY A 1 77 ? -23.433 4.913 13.440 1.00 80.44 77 GLY A N 1
ATOM 626 C CA . GLY A 1 77 ? -24.415 5.995 13.379 1.00 80.44 77 GLY A CA 1
ATOM 627 C C . GLY A 1 77 ? -24.063 7.143 12.426 1.00 80.44 77 GLY A C 1
ATOM 628 O O . GLY A 1 77 ? -24.961 7.897 12.062 1.00 80.44 77 GLY A O 1
ATOM 629 N N . SER A 1 78 ? -22.801 7.289 12.006 1.00 81.19 78 SER A N 1
ATOM 630 C CA . SER A 1 78 ? -22.378 8.418 11.169 1.00 81.19 78 SER A CA 1
ATOM 631 C C . SER A 1 78 ? -22.946 8.296 9.755 1.00 81.19 78 SER A C 1
ATOM 633 O O . SER A 1 78 ? -22.804 7.255 9.113 1.00 81.19 78 SER A O 1
ATOM 635 N N . HIS A 1 79 ? -23.564 9.372 9.254 1.00 77.50 79 HIS A N 1
ATOM 636 C CA . HIS A 1 79 ? -24.082 9.429 7.883 1.00 77.50 79 HIS A CA 1
ATOM 637 C C . HIS A 1 79 ? -22.983 9.116 6.866 1.00 77.50 79 HIS A C 1
ATOM 639 O O . HIS A 1 79 ? -23.195 8.294 5.988 1.00 77.50 79 HIS A O 1
ATOM 645 N N . LEU A 1 80 ? -21.786 9.687 7.047 1.00 67.31 80 LEU A N 1
ATOM 646 C CA . LEU A 1 80 ? -20.639 9.461 6.163 1.00 67.31 80 LEU A CA 1
ATOM 647 C C . LEU A 1 80 ? -20.201 7.995 6.145 1.00 67.31 80 LEU A C 1
ATOM 649 O O . LEU A 1 80 ? -19.835 7.474 5.100 1.00 67.31 80 LEU A O 1
ATOM 653 N N . TYR A 1 81 ? -20.256 7.318 7.294 1.00 69.75 81 TYR A N 1
ATOM 654 C CA . TYR A 1 81 ? -19.908 5.903 7.383 1.00 69.75 81 TYR A CA 1
ATOM 655 C C . TYR A 1 81 ? -20.943 5.024 6.670 1.00 69.75 81 TYR A C 1
ATOM 657 O O . TYR A 1 81 ? -20.581 4.119 5.923 1.00 69.75 81 TYR A O 1
ATOM 665 N N . LYS A 1 82 ? -22.237 5.318 6.846 1.00 78.44 82 LYS A N 1
ATOM 666 C CA . LYS A 1 82 ? -23.321 4.618 6.138 1.00 78.44 82 LYS A CA 1
ATOM 667 C C . LYS A 1 82 ? -23.308 4.894 4.636 1.00 78.44 82 LYS A C 1
ATOM 669 O O . LYS A 1 82 ? -23.570 3.988 3.858 1.00 78.44 82 LYS A O 1
ATOM 674 N N . GLU A 1 83 ? -22.992 6.120 4.240 1.00 74.38 83 GLU A N 1
ATOM 675 C CA . GLU A 1 83 ? -22.843 6.529 2.846 1.00 74.38 83 GLU A CA 1
ATOM 676 C C . GLU A 1 83 ? -21.641 5.835 2.201 1.00 74.38 83 GLU A C 1
ATOM 678 O O . GLU A 1 83 ? -21.781 5.282 1.119 1.00 74.38 83 GLU A O 1
ATOM 683 N N . ALA A 1 84 ? -20.499 5.759 2.889 1.00 68.31 84 ALA A N 1
ATOM 684 C CA . ALA A 1 84 ? -19.334 5.010 2.419 1.00 68.31 84 ALA A CA 1
ATOM 685 C C . ALA A 1 84 ? -19.608 3.499 2.309 1.00 68.31 84 ALA A C 1
ATOM 687 O O . ALA A 1 84 ? -19.175 2.874 1.349 1.00 68.31 84 ALA A O 1
ATOM 688 N N . LEU A 1 85 ? -20.351 2.913 3.257 1.00 71.81 85 LEU A N 1
ATOM 689 C CA . LEU A 1 85 ? -20.758 1.503 3.195 1.00 71.81 85 LEU A CA 1
ATOM 690 C C . LEU A 1 85 ? -21.794 1.220 2.098 1.00 71.81 85 LEU A C 1
ATOM 692 O O . LEU A 1 85 ? -21.793 0.138 1.520 1.00 71.81 85 LEU A O 1
ATOM 696 N N . GLY A 1 86 ? -22.716 2.153 1.861 1.00 70.12 86 GLY A N 1
ATOM 697 C CA . GLY A 1 86 ? -23.813 1.993 0.906 1.00 70.12 86 GLY A CA 1
ATOM 698 C C . GLY A 1 86 ? -23.465 2.420 -0.520 1.00 70.12 86 GLY A C 1
ATOM 699 O O . GLY A 1 86 ? -24.131 2.000 -1.465 1.00 70.12 86 GLY A O 1
ATOM 700 N N . SER A 1 87 ? -22.439 3.251 -0.698 1.00 64.19 87 SER A N 1
ATOM 701 C CA . SER A 1 87 ? -22.028 3.757 -2.001 1.00 64.19 87 SER A CA 1
ATOM 702 C C . SER A 1 87 ? -21.045 2.798 -2.664 1.00 64.19 87 SER A C 1
ATOM 704 O O . SER A 1 87 ? -19.835 2.898 -2.488 1.00 64.19 87 SER A O 1
ATOM 706 N N . ALA A 1 88 ? -21.566 1.919 -3.522 1.00 56.75 88 ALA A N 1
ATOM 707 C CA . ALA A 1 88 ? -20.746 1.197 -4.500 1.00 56.75 88 ALA A CA 1
ATOM 708 C C . ALA A 1 88 ? -19.995 2.154 -5.457 1.00 56.75 88 ALA A C 1
ATOM 710 O O . ALA A 1 88 ? -19.021 1.761 -6.084 1.00 56.75 88 ALA A O 1
ATOM 711 N N . VAL A 1 89 ? -20.437 3.416 -5.545 1.00 56.06 89 VAL A N 1
ATOM 712 C CA . VAL A 1 89 ? -19.868 4.471 -6.399 1.00 56.06 89 VAL A CA 1
ATOM 713 C C . VAL A 1 89 ? -18.693 5.195 -5.721 1.00 56.06 89 VAL A C 1
ATOM 715 O O . VAL A 1 89 ? -17.844 5.759 -6.397 1.00 56.06 89 VAL A O 1
ATOM 718 N N . ALA A 1 90 ? -18.577 5.163 -4.388 1.00 52.41 90 ALA A N 1
ATOM 719 C CA . ALA A 1 90 ? -17.417 5.723 -3.677 1.00 52.41 90 ALA A CA 1
ATOM 720 C C . ALA A 1 90 ? -16.158 4.838 -3.797 1.00 52.41 90 ALA A C 1
ATOM 722 O O . ALA A 1 90 ? -15.055 5.286 -3.496 1.00 52.41 90 ALA A O 1
ATOM 723 N N . LEU A 1 91 ? -16.346 3.600 -4.258 1.00 51.84 91 LEU A N 1
ATOM 724 C CA . LEU A 1 91 ? -15.330 2.628 -4.661 1.00 51.84 91 LEU A CA 1
ATOM 725 C C . LEU A 1 91 ? -15.330 2.462 -6.186 1.00 51.84 91 LEU A C 1
ATOM 727 O O . LEU A 1 91 ? -15.050 1.382 -6.700 1.00 51.84 91 LEU A O 1
ATOM 731 N N . ASP A 1 92 ? -15.689 3.512 -6.928 1.00 51.72 92 ASP A N 1
ATOM 732 C CA . ASP A 1 92 ? -15.561 3.479 -8.375 1.00 51.72 92 ASP A CA 1
ATOM 733 C C . ASP A 1 92 ? -14.075 3.505 -8.757 1.00 51.72 92 ASP A C 1
ATOM 735 O O . ASP A 1 92 ? -13.447 4.544 -8.957 1.00 51.72 92 ASP A O 1
ATOM 739 N N . GLU A 1 93 ? -13.493 2.311 -8.837 1.00 52.38 93 GLU A N 1
ATOM 740 C CA . GLU A 1 93 ? -12.131 2.082 -9.303 1.00 52.38 93 GLU A CA 1
ATOM 741 C C . GLU A 1 93 ? -11.966 2.403 -10.799 1.00 52.38 93 GLU A C 1
ATOM 743 O O . GLU A 1 93 ? -10.885 2.212 -11.356 1.00 52.38 93 GLU A O 1
ATOM 748 N N . SER A 1 94 ? -13.009 2.878 -11.492 1.00 62.62 94 SER A N 1
ATOM 749 C CA . SER A 1 94 ? -12.889 3.306 -12.886 1.00 62.62 94 SER A CA 1
ATOM 750 C C . SER A 1 94 ? -11.966 4.517 -13.064 1.00 62.62 94 SER A C 1
ATOM 752 O O . SER A 1 94 ? -11.316 4.612 -14.107 1.00 62.62 94 SER A O 1
ATOM 754 N N . ASP A 1 95 ? -11.835 5.365 -12.037 1.00 53.19 95 ASP A N 1
ATOM 755 C CA . ASP A 1 95 ? -10.926 6.521 -12.013 1.00 53.19 95 ASP A CA 1
ATOM 756 C C . ASP A 1 95 ? -9.517 6.179 -11.487 1.00 53.19 95 ASP A C 1
ATOM 758 O O . ASP A 1 95 ? -8.582 6.979 -11.611 1.00 53.19 95 ASP A O 1
ATOM 762 N N . LEU A 1 96 ? -9.310 4.971 -10.940 1.00 55.44 96 LEU A N 1
ATOM 763 C CA . LEU A 1 96 ? -7.957 4.468 -10.708 1.00 55.44 96 LEU A CA 1
ATOM 764 C C . LEU A 1 96 ? -7.304 4.275 -12.073 1.00 55.44 96 LEU A C 1
ATOM 766 O O . LEU A 1 96 ? -7.795 3.525 -12.916 1.00 55.44 96 LEU A O 1
ATOM 770 N N . ALA A 1 97 ? -6.188 4.971 -12.294 1.00 57.88 97 ALA A N 1
ATOM 771 C CA . ALA A 1 97 ? -5.451 4.925 -13.546 1.00 57.88 97 ALA A CA 1
ATOM 772 C C . ALA A 1 97 ? -5.096 3.473 -13.904 1.00 57.88 97 ALA A C 1
ATOM 774 O O . ALA A 1 97 ? -4.089 2.928 -13.448 1.00 57.88 97 ALA A O 1
ATOM 775 N N . ARG A 1 98 ? -5.918 2.840 -14.749 1.00 58.75 98 ARG A N 1
ATOM 776 C CA . ARG A 1 98 ? -5.575 1.560 -15.359 1.00 58.75 98 ARG A CA 1
ATOM 777 C C . ARG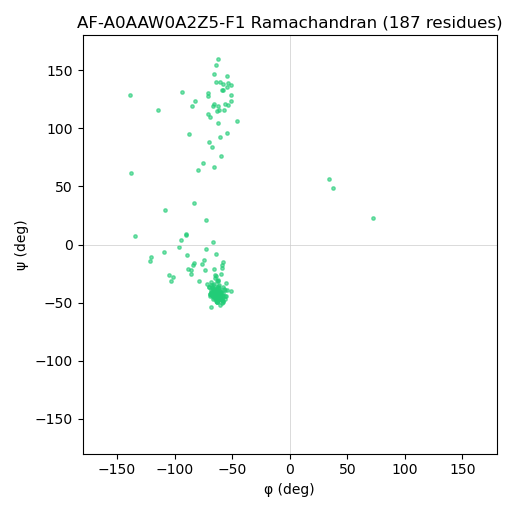 A 1 98 ? -4.284 1.777 -16.126 1.00 58.75 98 ARG A C 1
ATOM 779 O O . ARG A 1 98 ? -4.131 2.765 -16.852 1.00 58.75 98 ARG A O 1
ATOM 786 N N . TRP A 1 99 ? -3.331 0.874 -15.941 1.00 59.81 99 TRP A N 1
ATOM 787 C CA . TRP A 1 99 ? -2.078 0.942 -16.667 1.00 59.81 99 TRP A CA 1
ATOM 788 C C . TRP A 1 99 ? -2.414 0.953 -18.162 1.00 59.81 99 TRP A C 1
ATOM 790 O O . TRP A 1 99 ? -3.052 0.033 -18.664 1.00 59.81 99 TRP A O 1
ATOM 800 N N . LYS A 1 100 ? -2.009 2.007 -18.886 1.00 76.69 100 LYS A N 1
ATOM 801 C CA . LYS A 1 100 ? -2.261 2.137 -20.340 1.00 76.69 100 LYS A CA 1
ATOM 802 C C . LYS A 1 100 ? -1.682 0.970 -21.149 1.00 76.69 100 LYS A C 1
ATOM 804 O O . LYS A 1 100 ? -1.991 0.809 -22.324 1.00 76.69 100 LYS A O 1
ATOM 809 N N . ARG A 1 101 ? -0.798 0.202 -20.521 1.00 71.56 101 ARG A N 1
ATOM 810 C CA . ARG A 1 101 ? -0.161 -1.000 -21.022 1.00 71.56 101 ARG A CA 1
ATOM 811 C C . ARG A 1 101 ? -0.129 -1.993 -19.871 1.00 71.56 101 ARG A C 1
ATOM 813 O O . ARG A 1 101 ? 0.327 -1.619 -18.792 1.00 71.56 101 ARG A O 1
ATOM 820 N N . GLU A 1 102 ? -0.595 -3.215 -20.097 1.00 62.19 102 GLU A N 1
ATOM 821 C CA . GLU A 1 102 ? -0.420 -4.287 -19.117 1.00 62.19 102 GLU A CA 1
ATOM 822 C C . GLU A 1 102 ? 1.069 -4.407 -18.747 1.00 62.19 102 GLU A C 1
ATOM 824 O O . GLU A 1 102 ? 1.935 -4.238 -19.622 1.00 62.19 102 GLU A O 1
ATOM 829 N N . PRO A 1 103 ? 1.395 -4.620 -17.459 1.00 65.94 103 PRO A N 1
ATOM 830 C CA . PRO A 1 103 ? 2.765 -4.870 -17.042 1.00 65.94 103 PRO A CA 1
ATOM 831 C C . PRO A 1 103 ? 3.366 -5.992 -17.905 1.00 65.94 103 PRO A C 1
ATOM 833 O O . PRO A 1 103 ? 2.691 -6.987 -18.140 1.00 65.94 103 PRO A O 1
ATOM 836 N N . PRO A 1 104 ? 4.618 -5.878 -18.377 1.00 74.69 104 PRO A N 1
ATOM 837 C CA . PRO A 1 104 ? 5.238 -6.845 -19.291 1.00 74.69 104 PRO A CA 1
ATOM 838 C C . PRO A 1 104 ? 5.602 -8.181 -18.618 1.00 74.69 104 PRO A C 1
ATOM 840 O O . PRO A 1 104 ? 6.488 -8.886 -19.094 1.00 74.69 104 PRO A O 1
ATOM 843 N N . PHE A 1 105 ? 4.979 -8.503 -17.488 1.00 60.97 105 PHE A N 1
ATOM 844 C CA . PHE A 1 105 ? 5.147 -9.787 -16.838 1.00 60.97 105 PHE A CA 1
ATOM 845 C C . PHE A 1 105 ? 4.172 -10.748 -17.507 1.00 60.97 105 PHE A C 1
ATOM 847 O O . PHE A 1 105 ? 2.966 -10.505 -17.511 1.00 60.97 105 PHE A O 1
ATOM 854 N N . GLU A 1 106 ? 4.712 -11.802 -18.113 1.00 56.03 106 GLU A N 1
ATOM 855 C CA . GLU A 1 106 ? 3.915 -12.949 -18.526 1.00 56.03 106 GLU A CA 1
ATOM 856 C C . GLU A 1 106 ? 3.149 -13.411 -17.283 1.00 56.03 106 GLU A C 1
ATOM 858 O O . GLU A 1 106 ? 3.742 -13.665 -16.234 1.00 56.03 106 GLU A O 1
ATOM 863 N N . GLN A 1 107 ? 1.817 -13.405 -17.359 1.00 54.66 107 GLN A N 1
ATOM 864 C CA . GLN A 1 107 ? 1.028 -14.153 -16.397 1.00 54.66 107 GLN A CA 1
ATOM 865 C C . GLN A 1 107 ? 1.446 -15.600 -16.613 1.00 54.66 107 GLN A C 1
ATOM 867 O O . GLN A 1 107 ? 1.115 -16.185 -17.644 1.00 54.66 107 GLN A O 1
ATOM 872 N N . ASP A 1 108 ? 2.263 -16.126 -15.703 1.00 49.16 108 ASP A N 1
ATOM 873 C CA . ASP A 1 108 ? 2.570 -17.543 -15.660 1.00 49.16 108 ASP A CA 1
ATOM 874 C C . ASP A 1 108 ? 1.229 -18.256 -15.444 1.00 49.16 108 ASP A C 1
ATOM 876 O O . ASP A 1 108 ? 0.752 -18.418 -14.320 1.00 49.16 108 ASP A O 1
ATOM 880 N N . ASP A 1 109 ? 0.584 -18.642 -16.548 1.00 50.91 109 ASP A N 1
ATOM 881 C CA . ASP A 1 109 ? -0.449 -19.668 -16.598 1.00 50.91 109 ASP A CA 1
ATOM 882 C C . ASP A 1 109 ? 0.232 -20.996 -16.233 1.00 50.91 109 ASP A C 1
ATOM 884 O O . ASP A 1 109 ? 0.398 -21.909 -17.050 1.00 50.91 109 ASP A O 1
ATOM 888 N N . ASP A 1 110 ? 0.673 -21.095 -14.980 1.00 51.38 110 ASP A N 1
ATOM 889 C CA . ASP A 1 110 ? 1.167 -22.305 -14.359 1.00 51.38 110 ASP A CA 1
ATOM 890 C C . ASP A 1 110 ? -0.023 -23.259 -14.234 1.00 51.38 110 ASP A C 1
ATOM 892 O O . ASP A 1 110 ? -0.674 -23.409 -13.196 1.00 51.38 110 ASP A O 1
ATOM 896 N N . ARG A 1 111 ? -0.286 -23.973 -15.332 1.00 51.94 111 ARG A N 1
ATOM 897 C CA . ARG A 1 111 ? -0.831 -25.329 -15.305 1.00 51.94 111 ARG A CA 1
ATOM 898 C C . ARG A 1 111 ? 0.156 -26.200 -14.526 1.00 51.94 111 ARG A C 1
ATOM 900 O O . ARG A 1 111 ? 0.944 -26.948 -15.098 1.00 51.94 111 ARG A O 1
ATOM 907 N N . MET A 1 112 ? 0.117 -26.049 -13.208 1.00 47.47 112 MET A N 1
ATOM 908 C CA . MET A 1 112 ? 0.827 -26.852 -12.229 1.00 47.47 112 MET A CA 1
ATOM 909 C C . MET A 1 112 ? 0.437 -28.316 -12.415 1.00 47.47 112 MET A C 1
ATOM 911 O O . MET A 1 112 ? -0.715 -28.709 -12.232 1.00 47.47 112 MET A O 1
ATOM 915 N N . ASP A 1 113 ? 1.428 -29.116 -12.788 1.00 56.00 113 ASP A N 1
ATOM 916 C CA . ASP A 1 113 ? 1.363 -30.569 -12.803 1.00 56.00 113 ASP A CA 1
ATOM 917 C C . ASP A 1 113 ? 1.109 -31.063 -11.357 1.00 56.00 113 ASP A C 1
ATOM 919 O O . ASP A 1 113 ? 1.946 -30.826 -10.474 1.00 56.00 113 ASP A O 1
ATOM 923 N N . PRO A 1 114 ? -0.032 -31.717 -11.057 1.00 55.19 114 PRO A N 1
ATOM 924 C CA . PRO A 1 114 ? -0.462 -32.024 -9.686 1.00 55.19 114 PRO A CA 1
ATOM 925 C C . PRO A 1 114 ? 0.473 -32.987 -8.937 1.00 55.19 114 PRO A C 1
ATOM 927 O O . PRO A 1 114 ? 0.337 -33.174 -7.728 1.00 55.19 114 PRO A O 1
ATOM 930 N N . HIS A 1 115 ? 1.454 -33.579 -9.620 1.00 50.72 115 HIS A N 1
ATOM 931 C CA . HIS A 1 115 ? 2.419 -34.506 -9.033 1.00 50.72 115 HIS A CA 1
ATOM 932 C C . HIS A 1 115 ? 3.755 -33.866 -8.613 1.00 50.72 115 HIS A C 1
ATOM 934 O O . HIS A 1 115 ? 4.580 -34.549 -8.006 1.00 50.72 115 HIS A O 1
ATOM 940 N N . SER A 1 116 ? 3.971 -32.562 -8.839 1.00 46.78 116 SER A N 1
ATOM 941 C CA . SER A 1 116 ? 5.213 -31.871 -8.437 1.00 46.78 116 SER A CA 1
ATOM 942 C C . SER A 1 116 ? 5.178 -31.246 -7.023 1.00 46.78 116 SER A C 1
ATOM 944 O O . SER A 1 116 ? 6.104 -30.528 -6.637 1.00 46.78 116 SER A O 1
ATOM 946 N N . LEU A 1 117 ? 4.141 -31.521 -6.221 1.00 48.47 117 LEU A N 1
ATOM 947 C CA . LEU A 1 117 ? 3.845 -30.840 -4.944 1.00 48.47 117 LEU A CA 1
ATOM 948 C C . LEU A 1 117 ? 4.481 -31.454 -3.676 1.00 48.47 117 LEU A C 1
ATOM 950 O O . LEU A 1 117 ? 4.187 -31.019 -2.567 1.00 48.47 117 LEU A O 1
ATOM 954 N N . GLY A 1 118 ? 5.383 -32.432 -3.793 1.00 44.84 118 GLY A N 1
ATOM 955 C CA . GLY A 1 118 ? 5.948 -33.117 -2.616 1.00 44.84 118 GLY A CA 1
ATOM 956 C C . GLY A 1 118 ? 7.018 -32.343 -1.827 1.00 44.84 118 GLY A C 1
ATOM 957 O O . GLY A 1 118 ? 7.312 -32.705 -0.690 1.00 44.84 118 GLY A O 1
ATOM 958 N N . HIS A 1 119 ? 7.618 -31.290 -2.398 1.00 45.00 119 HIS A N 1
ATOM 959 C CA . HIS A 1 119 ? 8.807 -30.643 -1.813 1.00 45.00 119 HIS A CA 1
ATOM 960 C C . HIS A 1 119 ? 8.788 -29.098 -1.764 1.00 45.00 119 HIS A C 1
ATOM 962 O O . HIS A 1 119 ? 9.796 -28.511 -1.374 1.00 45.00 119 HIS A O 1
ATOM 968 N N . SER A 1 120 ? 7.681 -28.413 -2.099 1.00 47.69 120 SER A N 1
ATOM 969 C CA . SER A 1 120 ? 7.607 -26.931 -2.066 1.00 47.69 120 SER A CA 1
ATOM 970 C C . SER A 1 120 ? 6.733 -26.324 -0.956 1.00 47.69 120 SER A C 1
ATOM 972 O O . SER A 1 120 ? 6.758 -25.108 -0.777 1.00 47.69 120 SER A O 1
ATOM 974 N N . LEU A 1 121 ? 6.002 -27.135 -0.182 1.00 48.75 121 LEU A N 1
ATOM 975 C CA . LEU A 1 121 ? 5.007 -26.650 0.790 1.00 48.75 121 LEU A CA 1
ATOM 976 C C . LEU A 1 121 ? 5.586 -25.776 1.912 1.00 48.75 121 LEU A C 1
ATOM 978 O O . LEU A 1 121 ? 4.922 -24.852 2.370 1.00 48.75 121 LEU A O 1
ATOM 982 N N . THR A 1 122 ? 6.828 -26.012 2.331 1.00 49.06 122 THR A N 1
ATOM 983 C CA . THR A 1 122 ? 7.479 -25.160 3.339 1.00 49.06 122 THR A CA 1
ATOM 984 C C . THR A 1 122 ? 7.995 -23.852 2.745 1.00 49.06 122 THR A C 1
ATOM 986 O O . THR A 1 122 ? 7.942 -22.823 3.405 1.00 49.06 122 THR A O 1
ATOM 989 N N . ARG A 1 123 ? 8.413 -23.857 1.472 1.00 53.38 123 ARG A N 1
ATOM 990 C CA . ARG A 1 123 ? 8.931 -22.662 0.793 1.00 53.38 123 ARG A CA 1
ATOM 991 C C . ARG A 1 123 ? 7.838 -21.629 0.513 1.00 53.38 123 ARG A C 1
ATOM 993 O O . ARG A 1 123 ? 8.089 -20.442 0.653 1.00 53.38 123 ARG A O 1
ATOM 1000 N N . GLY A 1 124 ? 6.630 -22.082 0.171 1.00 59.19 124 GLY A N 1
ATOM 1001 C CA . GLY A 1 124 ? 5.498 -21.185 -0.078 1.00 59.19 124 GLY A CA 1
ATOM 1002 C C . GLY A 1 124 ? 4.993 -20.470 1.179 1.00 59.19 124 GLY A C 1
ATOM 1003 O O . GLY A 1 124 ? 4.567 -19.325 1.094 1.00 59.19 124 GLY A O 1
ATOM 1004 N N . ARG A 1 125 ? 5.072 -21.106 2.357 1.00 60.72 125 ARG A N 1
ATOM 1005 C CA . ARG A 1 125 ? 4.615 -20.495 3.617 1.00 60.72 125 ARG A CA 1
ATOM 1006 C C . ARG A 1 125 ? 5.495 -19.315 4.032 1.00 60.72 125 ARG A C 1
ATOM 1008 O O . ARG A 1 125 ? 4.961 -18.277 4.412 1.00 60.72 125 ARG A O 1
ATOM 1015 N N . ASP A 1 126 ? 6.812 -19.457 3.910 1.00 65.06 126 ASP A N 1
ATOM 1016 C CA . ASP A 1 126 ? 7.754 -18.380 4.231 1.00 65.06 126 ASP A CA 1
ATOM 1017 C C . ASP A 1 126 ? 7.589 -17.188 3.276 1.00 65.06 126 ASP A C 1
ATOM 1019 O O . ASP A 1 126 ? 7.588 -16.039 3.716 1.00 65.06 126 ASP A O 1
ATOM 1023 N N . ASP A 1 127 ? 7.370 -17.453 1.984 1.00 71.00 127 ASP A N 1
ATOM 1024 C CA . ASP A 1 127 ? 7.130 -16.408 0.983 1.00 71.00 127 ASP A CA 1
ATOM 1025 C C . ASP A 1 127 ? 5.806 -15.653 1.255 1.00 71.00 127 ASP A C 1
ATOM 1027 O O . ASP A 1 127 ? 5.765 -14.426 1.159 1.00 71.00 127 ASP A O 1
ATOM 1031 N N . VAL A 1 128 ? 4.744 -16.349 1.687 1.00 73.56 128 VAL A N 1
ATOM 1032 C CA . VAL A 1 128 ? 3.459 -15.726 2.075 1.00 73.56 128 VAL A CA 1
ATOM 1033 C C . VAL A 1 128 ? 3.601 -14.859 3.330 1.00 73.56 128 VAL A C 1
ATOM 1035 O O . VAL A 1 128 ? 3.095 -13.738 3.361 1.00 73.56 128 VAL A O 1
ATOM 1038 N N . LEU A 1 129 ? 4.311 -15.334 4.357 1.00 73.31 129 LEU A N 1
ATOM 1039 C CA . LEU A 1 129 ? 4.547 -14.559 5.581 1.00 73.31 129 LEU A CA 1
ATOM 1040 C C . LEU A 1 129 ? 5.409 -13.315 5.321 1.00 73.31 129 LEU A C 1
ATOM 1042 O O . LEU A 1 129 ? 5.198 -12.277 5.950 1.00 73.31 129 LEU A O 1
ATOM 1046 N N . LEU A 1 130 ? 6.359 -13.394 4.384 1.00 75.31 130 LEU A N 1
ATOM 1047 C CA . LEU A 1 130 ? 7.152 -12.243 3.953 1.00 75.31 130 LEU A CA 1
ATOM 1048 C C . LEU A 1 130 ? 6.292 -11.186 3.256 1.00 75.31 130 LEU A C 1
ATOM 1050 O O . LEU A 1 130 ? 6.388 -10.015 3.620 1.00 75.31 130 LEU A O 1
ATOM 1054 N N . LEU A 1 131 ? 5.427 -11.591 2.321 1.00 76.94 131 LEU A N 1
ATOM 1055 C CA . LEU A 1 131 ? 4.507 -10.675 1.637 1.00 76.94 131 LEU A CA 1
ATOM 1056 C C . LEU A 1 131 ? 3.566 -9.979 2.625 1.00 76.94 131 LEU A C 1
ATOM 1058 O O . LEU A 1 131 ? 3.443 -8.756 2.614 1.00 76.94 131 LEU A O 1
ATOM 1062 N N . LEU A 1 132 ? 2.973 -10.745 3.541 1.00 78.56 132 LEU A N 1
ATOM 1063 C CA . LEU A 1 132 ? 2.080 -10.202 4.558 1.00 78.56 132 LEU A CA 1
ATOM 1064 C C . LEU A 1 132 ? 2.798 -9.215 5.490 1.00 78.56 132 LEU A C 1
ATOM 1066 O O . LEU A 1 132 ? 2.251 -8.190 5.891 1.00 78.56 132 LEU A O 1
ATOM 1070 N N . ARG A 1 133 ? 4.057 -9.499 5.831 1.00 79.25 133 ARG A N 1
ATOM 1071 C CA . ARG A 1 133 ? 4.879 -8.601 6.645 1.00 79.25 133 ARG A CA 1
ATOM 1072 C C . ARG A 1 133 ? 5.209 -7.299 5.925 1.00 79.25 133 ARG A C 1
ATOM 1074 O O . ARG A 1 133 ? 5.223 -6.251 6.569 1.00 79.25 133 ARG A O 1
ATOM 1081 N N . GLU A 1 134 ? 5.494 -7.350 4.627 1.00 81.75 134 GLU A N 1
ATOM 1082 C CA . GLU A 1 134 ? 5.690 -6.149 3.808 1.00 81.75 134 GLU A CA 1
ATOM 1083 C C . GLU A 1 134 ? 4.407 -5.316 3.732 1.00 81.75 134 GLU A C 1
ATOM 1085 O O . GLU A 1 134 ? 4.461 -4.099 3.909 1.00 81.75 134 GLU A O 1
ATOM 1090 N N . GLU A 1 135 ? 3.253 -5.962 3.579 1.00 83.44 135 GLU A N 1
ATOM 1091 C CA . GLU A 1 135 ? 1.949 -5.299 3.585 1.00 83.44 135 GLU A CA 1
ATOM 1092 C C . GLU A 1 135 ? 1.680 -4.582 4.916 1.00 83.44 135 GLU A C 1
ATOM 1094 O O . GLU A 1 135 ? 1.445 -3.372 4.930 1.00 83.44 135 GLU A O 1
ATOM 1099 N N . VAL A 1 136 ? 1.819 -5.278 6.051 1.00 81.56 136 VAL A N 1
ATOM 1100 C CA . VAL A 1 136 ? 1.664 -4.681 7.392 1.00 81.56 136 VAL A CA 1
ATOM 1101 C C . VAL A 1 136 ? 2.617 -3.496 7.590 1.00 81.56 136 VAL A C 1
ATOM 1103 O O . VAL A 1 136 ? 2.236 -2.473 8.163 1.00 81.56 136 VAL A O 1
ATOM 1106 N N . TRP A 1 137 ? 3.850 -3.599 7.095 1.00 83.56 137 TRP A N 1
ATOM 1107 C CA . TRP A 1 137 ? 4.839 -2.527 7.189 1.00 83.56 137 TRP A CA 1
ATOM 1108 C C . TRP A 1 137 ? 4.446 -1.280 6.387 1.00 83.56 137 TRP A C 1
ATOM 1110 O O . TRP A 1 137 ? 4.557 -0.157 6.886 1.00 83.56 137 TRP A O 1
ATOM 1120 N N . GLU A 1 138 ? 3.948 -1.448 5.163 1.00 84.00 138 GLU A N 1
ATOM 1121 C CA . GLU A 1 138 ? 3.448 -0.326 4.364 1.00 84.00 138 GLU A CA 1
ATOM 1122 C C . GLU A 1 138 ? 2.189 0.302 4.979 1.00 84.00 138 GLU A C 1
ATOM 1124 O O . GLU A 1 138 ? 2.040 1.531 4.971 1.00 84.00 138 GLU A O 1
ATOM 1129 N N . MET A 1 139 ? 1.324 -0.501 5.606 1.00 82.31 139 MET A N 1
ATOM 1130 C CA . MET A 1 139 ? 0.180 0.011 6.362 1.00 82.31 139 MET A CA 1
ATOM 1131 C C . MET A 1 139 ? 0.611 0.840 7.579 1.00 82.31 139 MET A C 1
ATOM 1133 O O . MET A 1 139 ? 0.046 1.911 7.803 1.00 82.31 139 MET A O 1
ATOM 1137 N N . LEU A 1 140 ? 1.638 0.413 8.323 1.00 83.94 140 LEU A N 1
ATOM 1138 C CA . LEU A 1 140 ? 2.203 1.182 9.441 1.00 83.94 140 LEU A CA 1
ATOM 1139 C C . LEU A 1 140 ? 2.764 2.532 8.976 1.00 83.94 140 LEU A C 1
ATOM 1141 O O . LEU A 1 140 ? 2.443 3.565 9.562 1.00 83.94 140 LEU A O 1
ATOM 1145 N N . LYS A 1 141 ? 3.511 2.567 7.866 1.00 85.56 141 LYS A N 1
ATOM 1146 C CA . LYS A 1 141 ? 3.970 3.835 7.265 1.00 85.56 141 LYS A CA 1
ATOM 1147 C C . LYS A 1 141 ? 2.810 4.730 6.840 1.00 85.56 141 LYS A C 1
ATOM 1149 O O . LYS A 1 141 ? 2.878 5.952 6.969 1.00 85.56 141 LYS A O 1
ATOM 1154 N N . SER A 1 142 ? 1.755 4.149 6.268 1.00 82.00 142 SER A N 1
ATOM 1155 C CA . SER A 1 142 ? 0.542 4.893 5.921 1.00 82.00 142 SER A CA 1
ATOM 1156 C C . SER A 1 142 ? -0.092 5.505 7.168 1.00 82.00 142 SER A C 1
ATOM 1158 O O . SER A 1 142 ? -0.375 6.702 7.179 1.00 82.00 142 SER A O 1
ATOM 1160 N N . TRP A 1 143 ? -0.231 4.720 8.234 1.00 86.62 143 TRP A N 1
ATOM 1161 C CA . TRP A 1 143 ? -0.761 5.176 9.512 1.00 8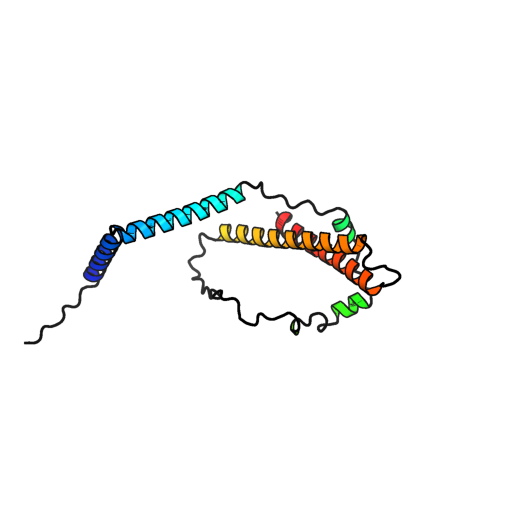6.62 143 TRP A CA 1
ATOM 1162 C C . TRP A 1 143 ? 0.056 6.337 10.092 1.00 86.62 143 TRP A C 1
ATOM 1164 O O . TRP A 1 143 ? -0.526 7.374 10.396 1.00 86.62 143 TRP A O 1
ATOM 1174 N N . GLU A 1 144 ? 1.389 6.237 10.138 1.00 87.50 144 GLU A N 1
ATOM 1175 C CA . GLU A 1 144 ? 2.263 7.319 10.622 1.00 87.50 144 GLU A CA 1
ATOM 1176 C C . GLU A 1 144 ? 2.085 8.615 9.819 1.00 87.50 144 GLU A C 1
ATOM 1178 O O . GLU A 1 144 ? 1.974 9.702 10.392 1.00 87.50 144 GLU A O 1
ATOM 1183 N N . ARG A 1 145 ? 2.011 8.517 8.484 1.00 87.12 145 ARG A N 1
ATOM 1184 C CA . ARG A 1 145 ? 1.789 9.680 7.608 1.00 87.12 145 ARG A CA 1
ATOM 1185 C C . ARG A 1 145 ? 0.453 10.353 7.896 1.00 87.12 145 ARG A C 1
ATOM 1187 O O . ARG A 1 145 ? 0.397 11.572 8.025 1.00 87.12 145 ARG A O 1
ATOM 1194 N N . VAL A 1 146 ? -0.615 9.572 8.007 1.00 83.44 146 VAL A N 1
ATOM 1195 C CA . VAL A 1 146 ? -1.966 10.089 8.256 1.00 83.44 146 VAL A CA 1
ATOM 1196 C C . VAL A 1 146 ? -2.064 10.682 9.658 1.00 83.44 146 VAL A C 1
ATOM 1198 O O . VAL A 1 146 ? -2.628 11.758 9.836 1.00 83.44 146 VAL A O 1
ATOM 1201 N N . GLN A 1 147 ? -1.472 10.026 10.655 1.00 86.12 147 GLN A N 1
ATOM 1202 C CA . GLN A 1 147 ? -1.450 10.520 12.026 1.00 86.12 147 GLN A CA 1
ATOM 1203 C C . GLN A 1 147 ? -0.698 11.853 12.114 1.00 86.12 147 GLN A C 1
ATOM 1205 O O . GLN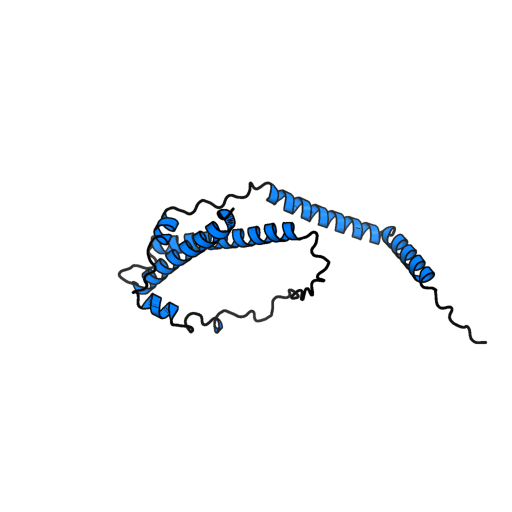 A 1 147 ? -1.148 12.774 12.793 1.00 86.12 147 GLN A O 1
ATOM 1210 N N . LYS A 1 148 ? 0.411 11.988 11.379 1.00 89.19 148 LYS A N 1
ATOM 1211 C CA . LYS A 1 148 ? 1.139 13.251 11.251 1.00 89.19 148 LYS A CA 1
ATOM 1212 C C . LYS A 1 148 ? 0.265 14.346 10.635 1.00 89.19 148 LYS A C 1
ATOM 1214 O O . LYS A 1 148 ? 0.197 15.430 11.201 1.00 89.19 148 LYS A O 1
ATOM 1219 N N . ILE A 1 149 ? -0.460 14.051 9.552 1.00 85.00 149 ILE A N 1
ATOM 1220 C CA . ILE A 1 149 ? -1.400 15.003 8.929 1.00 85.00 149 ILE A CA 1
ATOM 1221 C C . ILE A 1 149 ? -2.471 15.461 9.932 1.00 85.00 149 ILE A C 1
ATOM 1223 O O . ILE A 1 149 ? -2.795 16.647 9.996 1.00 85.00 149 ILE A O 1
ATOM 1227 N N . LEU A 1 150 ? -2.997 14.540 10.746 1.00 85.00 150 LEU A N 1
ATOM 1228 C CA . LEU A 1 150 ? -3.978 14.869 11.781 1.00 85.00 150 LEU A CA 1
ATOM 1229 C C . LEU A 1 150 ? -3.384 15.787 12.860 1.00 85.00 150 LEU A C 1
ATOM 1231 O O . LEU A 1 150 ? -4.009 16.774 13.242 1.00 85.00 150 LEU A O 1
ATOM 1235 N N . HIS A 1 151 ? -2.183 15.471 13.355 1.00 85.38 151 HIS A N 1
ATOM 1236 C CA . HIS A 1 151 ? -1.528 16.223 14.429 1.00 85.38 151 HIS A CA 1
ATOM 1237 C C . HIS A 1 151 ? -1.007 17.591 13.990 1.00 85.38 151 HIS A C 1
ATOM 1239 O O . HIS A 1 151 ? -1.044 18.529 14.781 1.00 85.38 151 HIS A O 1
ATOM 1245 N N . GLU A 1 152 ? -0.551 17.724 12.745 1.00 91.12 152 GLU A N 1
ATOM 1246 C CA . GLU A 1 152 ? -0.096 19.000 12.179 1.00 91.12 152 GLU A CA 1
ATOM 1247 C C . GLU A 1 152 ? -1.263 19.959 11.886 1.00 91.12 152 GLU A C 1
ATOM 1249 O O . GLU A 1 152 ? -1.041 21.114 11.533 1.00 91.12 152 GLU A O 1
ATOM 1254 N N . GLY A 1 153 ? -2.508 19.513 12.090 1.00 86.19 153 GLY A N 1
ATOM 1255 C CA . GLY A 1 153 ? -3.684 20.375 12.039 1.00 86.19 153 GLY A CA 1
ATOM 1256 C C . GLY A 1 153 ? -4.060 20.817 10.628 1.00 86.19 153 GLY A C 1
ATOM 1257 O O . GLY A 1 153 ? -4.752 21.822 10.482 1.00 86.19 153 GLY A O 1
ATOM 1258 N N . PHE A 1 154 ? -3.642 20.073 9.594 1.00 87.06 154 PHE A N 1
ATOM 1259 C CA . PHE A 1 154 ? -4.027 20.357 8.203 1.00 87.06 154 PHE A CA 1
ATOM 1260 C C . PHE A 1 154 ? -5.545 20.404 8.019 1.00 87.06 154 PHE A C 1
ATOM 1262 O O . PHE A 1 154 ? -6.037 21.195 7.220 1.00 87.06 154 PHE A O 1
ATOM 1269 N N . TYR A 1 155 ? -6.269 19.587 8.788 1.00 87.00 155 TYR A N 1
ATOM 1270 C CA . TYR A 1 155 ? -7.722 19.607 8.874 1.00 87.00 155 TYR A CA 1
ATOM 1271 C C . TYR A 1 155 ? -8.126 20.024 10.283 1.00 87.00 155 TYR A C 1
ATOM 1273 O O . TYR A 1 155 ? -7.851 19.320 11.254 1.00 87.00 155 TYR A O 1
ATOM 1281 N N . HIS A 1 156 ? -8.783 21.176 10.403 1.00 86.25 156 HIS A N 1
ATOM 1282 C CA . HIS A 1 156 ? -9.261 21.667 11.692 1.00 86.25 156 HIS A CA 1
ATOM 1283 C C . HIS A 1 156 ? -10.714 21.215 11.912 1.00 86.25 156 HIS A C 1
ATOM 1285 O O . HIS A 1 156 ? -11.548 21.481 11.043 1.00 86.25 156 HIS A O 1
ATOM 1291 N N . PRO A 1 157 ? -11.082 20.631 13.068 1.00 89.31 157 PRO A N 1
ATOM 1292 C CA . PRO A 1 157 ? -12.428 20.085 13.292 1.00 89.31 157 PRO A CA 1
ATOM 1293 C C . PRO A 1 157 ? -13.551 21.128 13.169 1.00 89.31 157 PRO A C 1
ATOM 1295 O O . PRO A 1 157 ? -14.675 20.788 12.822 1.00 89.31 157 PRO A O 1
ATOM 1298 N N . ASN A 1 158 ? -13.243 22.407 13.401 1.00 91.12 158 ASN A N 1
ATOM 1299 C CA . AS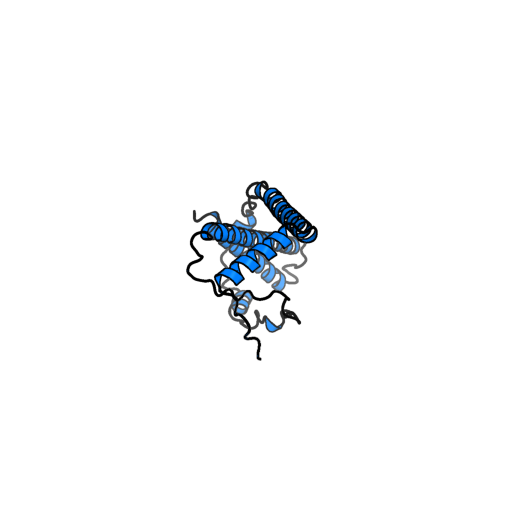N A 1 158 ? -14.216 23.501 13.315 1.00 91.12 158 ASN A CA 1
ATOM 1300 C C . ASN A 1 158 ? -14.379 24.070 11.898 1.00 91.12 158 ASN A C 1
ATOM 1302 O O . ASN A 1 158 ? -15.414 24.654 11.593 1.00 91.12 158 ASN A O 1
ATOM 1306 N N . HIS A 1 159 ? -13.357 23.943 11.049 1.00 88.56 159 HIS A N 1
ATOM 1307 C CA . HIS A 1 159 ? -13.351 24.533 9.705 1.00 88.56 159 HIS A CA 1
ATOM 1308 C C . HIS A 1 159 ? -13.613 23.490 8.617 1.00 88.56 159 HIS A C 1
ATOM 1310 O O . HIS A 1 159 ? -14.211 23.808 7.595 1.00 88.56 159 HIS A O 1
ATOM 1316 N N . GLN A 1 160 ? -13.180 22.251 8.848 1.00 88.81 160 GLN A N 1
ATOM 1317 C CA . GLN A 1 160 ? -13.244 21.122 7.920 1.00 88.81 160 GLN A CA 1
ATOM 1318 C C . GLN A 1 160 ? -13.662 19.846 8.679 1.00 88.81 160 GLN A C 1
ATOM 1320 O O . GLN A 1 160 ? -12.894 18.884 8.781 1.00 88.81 160 GLN A O 1
ATOM 1325 N N . PRO A 1 161 ? -14.871 19.830 9.282 1.00 84.75 161 PRO A N 1
ATOM 1326 C CA . PRO A 1 161 ? -15.326 18.722 10.126 1.00 84.75 161 PRO A CA 1
ATOM 1327 C C . PRO A 1 161 ? -15.451 17.405 9.354 1.00 84.75 161 PRO A C 1
ATOM 1329 O O . PRO A 1 161 ? -15.243 16.330 9.918 1.00 84.75 161 PRO A O 1
ATOM 1332 N N . ARG A 1 162 ? -15.780 17.477 8.058 1.00 81.88 162 ARG A N 1
ATOM 1333 C CA . ARG A 1 162 ? -15.940 16.303 7.198 1.00 81.88 162 ARG A CA 1
ATOM 1334 C C . ARG A 1 162 ? -14.597 15.623 6.960 1.00 81.88 162 ARG A C 1
ATOM 1336 O O . ARG A 1 162 ? -14.471 14.429 7.208 1.00 81.88 162 ARG A O 1
ATOM 1343 N N . GLU A 1 163 ? -13.606 16.372 6.496 1.00 85.25 163 GLU A N 1
ATOM 1344 C CA . GLU A 1 163 ? -12.264 15.883 6.184 1.00 85.25 163 GLU A CA 1
ATOM 1345 C C . GLU A 1 163 ? -11.571 15.345 7.434 1.00 85.25 163 GLU A C 1
ATOM 1347 O O . GLU A 1 163 ? -11.015 14.248 7.398 1.00 85.25 163 GLU A O 1
ATOM 1352 N N . TYR A 1 164 ? -11.698 16.057 8.559 1.00 83.62 164 TYR A N 1
ATOM 1353 C CA . TYR A 1 164 ? -11.209 15.596 9.856 1.00 83.62 164 TYR A CA 1
ATOM 1354 C C . TYR A 1 164 ? -11.829 14.247 10.250 1.00 83.62 164 TYR A C 1
ATOM 1356 O O . TYR A 1 164 ? -11.111 13.300 10.568 1.00 83.62 164 TYR A O 1
ATOM 1364 N N . SER A 1 165 ? -13.160 14.128 10.166 1.00 82.31 165 SER A N 1
ATOM 1365 C CA . SER A 1 165 ? -13.872 12.892 10.508 1.00 82.31 165 SER A CA 1
ATOM 1366 C C . SER A 1 165 ? -13.500 11.731 9.579 1.00 82.31 165 SER A C 1
ATOM 1368 O O . SER A 1 165 ? -13.302 10.613 10.049 1.00 82.31 165 SER A O 1
ATOM 1370 N N . MET A 1 166 ? -13.345 11.976 8.274 1.00 80.12 166 MET A N 1
ATOM 1371 C CA . MET A 1 166 ? -12.883 10.955 7.326 1.00 80.12 166 MET A CA 1
ATOM 1372 C C . MET A 1 166 ? -11.477 10.456 7.670 1.00 80.12 166 MET A C 1
ATOM 1374 O O . MET A 1 166 ? -11.244 9.248 7.671 1.00 80.12 166 MET A O 1
ATOM 1378 N N . LEU A 1 167 ? -10.557 11.364 8.003 1.00 83.62 167 LEU A N 1
ATOM 1379 C CA . LEU A 1 167 ? -9.185 11.013 8.357 1.00 83.62 167 LEU A CA 1
ATOM 1380 C C . LEU A 1 167 ? -9.120 10.210 9.667 1.00 83.62 167 LEU A C 1
ATOM 1382 O O . LEU A 1 167 ? -8.389 9.224 9.759 1.00 83.62 167 LEU A O 1
ATOM 1386 N N . GLU A 1 168 ? -9.927 10.585 10.662 1.00 84.94 168 GLU A N 1
ATOM 1387 C CA . GLU A 1 168 ? -10.049 9.844 11.919 1.00 84.94 168 GLU A CA 1
ATOM 1388 C C . GLU A 1 168 ? -10.603 8.428 11.689 1.00 84.94 168 GLU A C 1
ATOM 1390 O O . GLU A 1 168 ? -10.056 7.453 12.210 1.00 84.94 168 GLU A O 1
ATOM 1395 N N . HIS A 1 169 ? -11.645 8.284 10.865 1.00 85.25 169 HIS A N 1
ATOM 1396 C CA . HIS A 1 169 ? -12.179 6.968 10.505 1.00 85.25 169 HIS A CA 1
ATOM 1397 C C . HIS A 1 169 ? -11.161 6.123 9.740 1.00 85.25 169 HIS A C 1
ATOM 1399 O O . HIS A 1 169 ? -11.044 4.925 10.002 1.00 85.25 169 HIS A O 1
ATOM 1405 N N . TYR A 1 170 ? -10.398 6.730 8.831 1.00 84.12 170 TYR A N 1
ATOM 1406 C CA . TYR A 1 170 ? -9.349 6.034 8.094 1.00 84.12 170 TYR A CA 1
ATOM 1407 C C . TYR A 1 170 ? -8.249 5.514 9.029 1.00 84.12 170 TYR A C 1
ATOM 1409 O O . TYR A 1 170 ? -7.848 4.357 8.915 1.00 84.12 170 TYR A O 1
ATOM 1417 N N . LEU A 1 171 ? -7.829 6.303 10.025 1.00 83.31 171 LEU A N 1
ATOM 1418 C CA . LEU A 1 171 ? -6.889 5.849 11.058 1.00 83.31 171 LEU A CA 1
ATOM 1419 C C . LEU A 1 171 ? -7.438 4.677 11.876 1.00 83.31 171 LEU A C 1
ATOM 1421 O O . LEU A 1 171 ? -6.702 3.731 12.154 1.00 83.31 171 LEU A O 1
ATOM 1425 N N . GLN A 1 172 ? -8.721 4.711 12.243 1.00 86.38 172 GLN A N 1
ATOM 1426 C CA . GLN A 1 172 ? -9.373 3.597 12.939 1.00 86.38 172 GLN A CA 1
ATOM 1427 C C . GLN A 1 172 ? -9.447 2.335 12.068 1.00 86.38 172 GLN A C 1
ATOM 1429 O O . GLN A 1 172 ? -9.258 1.226 12.567 1.00 86.38 172 GLN A O 1
ATOM 1434 N N . TRP A 1 173 ? -9.722 2.479 10.770 1.00 87.31 173 TRP A N 1
ATOM 1435 C CA . TRP A 1 173 ? -9.741 1.362 9.825 1.00 87.31 173 TRP A CA 1
ATOM 1436 C C . TRP A 1 173 ? -8.346 0.755 9.621 1.00 87.31 173 TRP A C 1
ATOM 1438 O O . TRP A 1 173 ? -8.199 -0.467 9.703 1.00 87.31 173 TRP A O 1
ATOM 1448 N N . LEU A 1 174 ? -7.313 1.588 9.449 1.00 83.69 174 LEU A N 1
ATOM 1449 C CA . LEU A 1 174 ? -5.920 1.137 9.369 1.00 83.69 174 LEU A CA 1
ATOM 1450 C C . LEU A 1 174 ? -5.514 0.384 10.636 1.00 83.69 174 LEU A C 1
ATOM 1452 O O . LEU A 1 174 ? -4.976 -0.715 10.540 1.00 83.69 174 LEU A O 1
ATOM 1456 N N . ALA A 1 175 ? -5.837 0.928 11.813 1.00 83.69 175 ALA A N 1
ATOM 1457 C CA . ALA A 1 175 ? -5.558 0.283 13.093 1.00 83.69 175 ALA A CA 1
ATOM 1458 C C . ALA A 1 175 ? -6.181 -1.118 13.183 1.00 83.69 175 ALA A C 1
ATOM 1460 O O . ALA A 1 175 ? -5.511 -2.067 13.585 1.00 83.69 175 ALA A O 1
ATOM 1461 N N . ARG A 1 176 ? -7.444 -1.273 12.759 1.00 84.25 176 ARG A N 1
ATOM 1462 C CA . ARG A 1 176 ? -8.105 -2.586 12.694 1.00 84.25 176 ARG A CA 1
ATOM 1463 C C . ARG A 1 176 ? -7.432 -3.541 11.749 1.00 84.25 176 ARG A C 1
ATOM 1465 O O . ARG A 1 176 ? -7.174 -4.668 12.147 1.00 84.25 176 ARG A O 1
ATOM 1472 N N . THR A 1 177 ? -7.147 -3.098 10.538 1.00 84.69 177 THR A N 1
ATOM 1473 C CA . THR A 1 177 ? -6.583 -3.975 9.516 1.00 84.69 177 THR A CA 1
ATOM 1474 C C . THR A 1 177 ? -5.189 -4.448 9.923 1.00 84.69 177 THR A C 1
ATOM 1476 O O . THR A 1 177 ? -4.928 -5.644 9.899 1.00 84.69 177 THR A O 1
ATOM 1479 N N . ILE A 1 178 ? -4.341 -3.544 10.427 1.00 84.75 178 ILE A N 1
ATOM 1480 C CA . ILE A 1 178 ? -3.007 -3.882 10.941 1.00 84.75 178 ILE A CA 1
ATOM 1481 C C . ILE A 1 178 ? -3.107 -4.888 12.090 1.00 84.75 178 ILE A C 1
ATOM 1483 O O . ILE A 1 178 ? -2.438 -5.916 12.047 1.00 84.75 178 ILE A O 1
ATOM 1487 N N . CYS A 1 179 ? -3.955 -4.632 13.094 1.00 83.62 179 CYS A N 1
ATOM 1488 C CA . CYS A 1 179 ? -4.161 -5.576 14.193 1.00 83.62 179 CYS A CA 1
ATOM 1489 C C . CYS A 1 179 ? -4.647 -6.933 13.674 1.00 83.62 179 CYS A C 1
ATOM 1491 O O . CYS A 1 179 ? -4.097 -7.958 14.055 1.00 83.62 179 CYS A O 1
ATOM 1493 N N . HIS A 1 180 ? -5.649 -6.959 12.799 1.00 82.31 180 HIS A N 1
ATOM 1494 C CA . HIS A 1 180 ? -6.260 -8.199 12.330 1.00 82.31 180 HIS A CA 1
ATOM 1495 C C . HIS A 1 180 ? -5.286 -9.053 11.513 1.00 82.31 180 HIS A C 1
ATOM 1497 O O . HIS A 1 180 ? -5.206 -10.261 11.736 1.00 82.31 180 HIS A O 1
ATOM 1503 N N . LEU A 1 181 ? -4.518 -8.423 10.616 1.00 81.25 181 LEU A N 1
ATOM 1504 C CA . LEU A 1 181 ? -3.450 -9.085 9.869 1.00 81.25 181 LEU A CA 1
ATOM 1505 C C . LEU A 1 181 ? -2.370 -9.594 10.822 1.00 81.25 181 LEU A C 1
ATOM 1507 O O . LEU A 1 181 ? -1.944 -10.735 10.690 1.00 81.25 181 LEU A O 1
ATOM 1511 N N . TYR A 1 182 ? -1.972 -8.793 11.813 1.00 81.25 182 TYR A N 1
ATOM 1512 C CA . TYR A 1 182 ? -0.952 -9.173 12.786 1.00 81.25 182 TYR A CA 1
ATOM 1513 C C . TYR A 1 182 ? -1.376 -10.363 13.664 1.00 81.25 182 TYR A C 1
ATOM 1515 O O . TYR A 1 182 ? -0.625 -11.325 13.796 1.00 81.25 182 TYR A O 1
ATOM 1523 N N . TYR A 1 183 ? -2.588 -10.333 14.230 1.00 79.50 183 TYR A N 1
ATOM 1524 C CA . TYR A 1 183 ? -3.115 -11.410 15.076 1.00 79.50 183 TYR A CA 1
ATOM 1525 C C . TYR A 1 183 ? -3.261 -12.725 14.301 1.00 79.50 183 TYR A C 1
ATOM 1527 O O . TYR A 1 183 ? -2.727 -13.741 14.734 1.00 79.50 183 TYR A O 1
ATOM 1535 N N . HIS A 1 184 ? -3.895 -12.690 13.125 1.00 75.06 184 HIS A N 1
ATOM 1536 C CA . HIS A 1 184 ? -4.149 -13.893 12.323 1.00 75.06 184 HIS A CA 1
ATOM 1537 C C . HIS A 1 184 ? -2.863 -14.560 11.804 1.00 75.06 184 HIS A C 1
ATOM 1539 O O . HIS A 1 184 ? -2.852 -15.747 11.495 1.00 75.06 184 HIS A O 1
ATOM 1545 N N . SER A 1 185 ? -1.775 -13.806 11.633 1.00 70.69 185 SER A N 1
ATOM 1546 C CA . SER A 1 185 ? -0.559 -14.330 10.996 1.00 70.69 185 SER A CA 1
ATOM 1547 C C . SER A 1 185 ? 0.589 -14.634 11.941 1.00 70.69 185 SER A C 1
ATOM 1549 O O . SER A 1 185 ? 1.415 -15.483 11.612 1.00 70.69 185 SER A O 1
ATOM 1551 N N . PHE A 1 186 ? 0.651 -13.958 13.089 1.00 66.06 186 PHE A N 1
ATOM 1552 C CA . PHE A 1 186 ? 1.780 -14.069 14.012 1.00 66.06 186 PHE A CA 1
ATOM 1553 C C . PHE A 1 186 ? 1.394 -14.561 15.410 1.00 66.06 186 PHE A C 1
ATOM 1555 O O . PHE A 1 186 ? 2.297 -14.830 16.197 1.00 66.06 186 PHE A O 1
ATOM 1562 N N . LEU A 1 187 ? 0.100 -14.644 15.749 1.00 64.50 187 LEU A N 1
ATOM 1563 C CA . LEU A 1 187 ? -0.353 -15.026 17.095 1.00 64.50 187 LEU A CA 1
ATOM 1564 C C . LEU A 1 187 ? -1.261 -16.267 17.143 1.00 64.50 187 LEU A C 1
ATOM 1566 O O . LEU A 1 187 ? -1.417 -16.812 18.229 1.00 64.50 187 LEU A O 1
ATOM 1570 N N . ASP A 1 188 ? -1.806 -16.735 16.014 1.00 56.50 188 ASP A N 1
ATOM 1571 C CA . ASP A 1 188 ? -2.589 -17.987 15.917 1.00 56.50 188 ASP A CA 1
ATOM 1572 C C . ASP A 1 188 ? -1.703 -19.259 15.760 1.00 56.50 188 ASP A C 1
ATOM 1574 O O . ASP A 1 188 ? -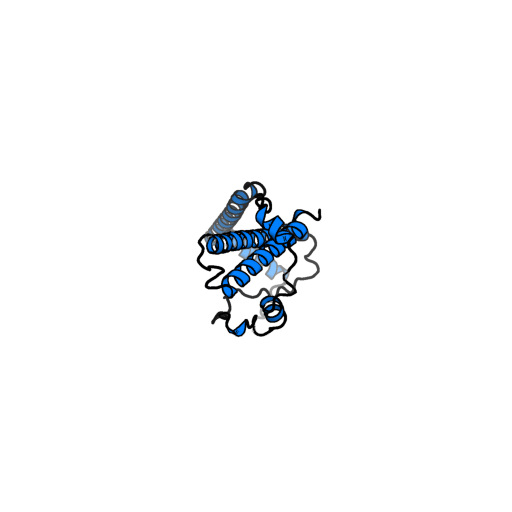2.073 -20.204 15.059 1.00 56.50 188 ASP A O 1
ATOM 1578 N N . GLU A 1 189 ? -0.527 -19.302 16.405 1.00 47.28 189 GLU A N 1
ATOM 1579 C CA . GLU A 1 189 ? 0.263 -20.541 16.619 1.00 47.28 189 GLU A CA 1
ATOM 1580 C C . GLU A 1 189 ? -0.067 -21.196 17.968 1.00 47.28 189 GLU A C 1
ATOM 1582 O O . GLU A 1 189 ? -0.157 -22.447 17.998 1.00 47.28 189 GLU A O 1
#

pLDDT: mean 74.65, std 15.1, range [41.28, 97.19]

Organism: NCBI:txid2862362

Foldseek 3Di:
DDDDDDDQDPVRVV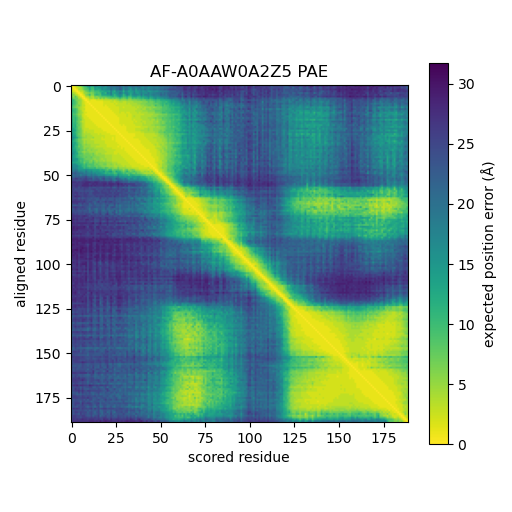VVVVVVVVVCCPDPNVVVVVVVVVVVVVVVVVVVVVVVPCPVVDDPPQDPVLVVLLPDDQPPVDPVVVCCVPDPPVVPCVPVPDDPDPDPDPPPPPPDDPPPPPPCPVVVLVVVLVVLVVVLVVLVVVLVVLVCCLVVCVDPCVPHVPVNVVSSSVNSVSSNVSVVSCCVRPPPD